Protein 3ING (pdb70)

Sequence (311 aa):
KEIRIILGTGNVGLNVLRIIDASNRRRFSIKVVGVSDSRSYASGRNLDISSIISNKEKTGRISDRAFSGPEDLGEAADLLLVDCTPASRDGVREYSLYRAFESGNVVTANKSGLANKWHDIDSANNQNSKYIRYEATVAGGVPLFSVLDYSILPSKVKRFRGIVSSSTINYVIRNANGRSLRDVVVDDAIKKGIAESNPQQDDLNGLDAARKSVILVNHIFGTEYTLNDVEYSGVDERSYNANDRLVTEVYVDDRRPVAVVSRIISLNKDDFLSIGDGLGYQQIIEETDSNGTVNVSDIYDGPYETAGAVVNDILLLSSKV

Solvent-accessible surface area: 13601 Å² total

Radius of gyration: 19.25 Å; Cα contacts (8 Å, |Δi|>4): 687; chains: 1; bounding box: 49×53×49 Å

Organism: Thermoplasma acidophilum (strain ATCC 25905 / DSM 1728 / JCM 9062 / NBRC 15155 / AMRC-C165) (NCBI:txid273075)

B-factor: mean 28.21, std 10.39, range [6.37, 81.83]

InterPro domains:
  IPR001342 Homoserine dehydrogenase, catalytic [PF00742] (149-317)
  IPR005106 Aspartate/homoserine dehydrogenase, NAD-binding [PF03447] (10-141)
  IPR019811 Homoserine dehydrogenase, conserved site [PS01042] (194-216)
  IPR022697 Homoserine dehydrogenase lacking ACT domain [PIRSF036497] (1-322)
  IPR036291 NAD(P)-binding domain superfamily [SSF51735] (1-170)

Nearest PDB structures (foldseek):
  3ing-assembly1_A-2  TM=1.003E+00  e=1.515E-66  Thermoplasma acidophilum
  3jsa-assembly1_A-2  TM=9.254E-01  e=1.465E-42  Thermoplasma volcanium
  5x9d-assembly1_A-2  TM=8.658E-01  e=3.999E-24  Sulfurisphaera tokodaii str. 7
  4ydr-assembly1_A  TM=8.236E-01  e=7.392E-24  Sulfurisphaera tokodaii str. 7
  4ydr-assembly1_B  TM=8.134E-01  e=4.390E-23  Sulfurisphaera tokodaii str. 7

CATH classification: 3.40.50.720 (+1 more: 3.30.360.10)

Secondary structure (DSSP, 8-state):
-EEEEE---SHHHHHHHHHHHHHHHH--EEEEEEEE-SSBEEE-SS--HHHHHHHHHHHS-S-SSB--SGGG-----SEEEE-PPPPSSSHHHHHHH--GGG--EEE---HHHHHHTTT--HHHHHT--EE-GGGSSTTS--HHHHHHT-TTPPEEEEEEE--HHHHHHHH---S--HHHHHHHHHHHT-S-SSTHHHHTTHHHHHHHHHHHHHHH-----GGGSB-----SSPPPTTEEEEEEEEEETTEEEEEEEEEE--TT---------EEEEEESSS-EEEEE-S---HHHHHHHHHHHHHHHHT-

Structure (mmCIF, N/CA/C/O backbone):
data_3ING
#
_entry.id   3ING
#
_cell.length_a   69.821
_cell.length_b   92.113
_cell.length_c   120.788
_cell.angle_alpha   90.000
_cell.angle_beta   90.000
_cell.angle_gamma   90.000
#
_symmetry.space_group_name_H-M   'C 2 2 21'
#
loop_
_entity.id
_entity.type
_entity.pdbx_description
1 polymer 'Homoserine dehydrogenase'
2 non-polymer 'SODIUM ION'
3 non-polymer 'NADPH DIHYDRO-NICOTINAMIDE-ADENINE-DINUCLEOTIDE PHOSPHATE'
4 non-polymer 1,2-ETHANEDIOL
5 water water
#
loop_
_atom_site.group_PDB
_atom_site.id
_atom_site.type_symbol
_atom_site.label_atom_id
_atom_site.label_alt_id
_atom_site.label_comp_id
_atom_site.label_asym_id
_atom_site.label_entity_id
_atom_site.label_seq_id
_atom_site.pdbx_PDB_ins_code
_atom_site.Cartn_x
_atom_site.Cartn_y
_atom_site.Cartn_z
_atom_site.occupancy
_atom_site.B_iso_or_equiv
_atom_site.auth_seq_id
_atom_site.auth_comp_id
_atom_site.auth_asym_id
_atom_site.auth_atom_id
_atom_site.pdbx_PDB_model_num
ATOM 1 N N . LYS A 1 3 ? 45.687 10.683 22.332 1.00 52.15 2 LYS A N 1
ATOM 2 C CA . LYS A 1 3 ? 46.946 10.866 21.555 1.00 50.22 2 LYS A CA 1
ATOM 3 C C . LYS A 1 3 ? 46.723 11.686 20.273 1.00 48.43 2 LYS A C 1
ATOM 4 O O . LYS A 1 3 ? 47.543 12.547 19.954 1.00 52.09 2 LYS A O 1
ATOM 6 N N . GLU A 1 4 ? 45.624 11.450 19.553 1.00 42.48 3 GLU A N 1
ATOM 7 C CA . GLU A 1 4 ? 45.461 12.046 18.236 1.00 40.34 3 GLU A CA 1
ATOM 8 C C . GLU A 1 4 ? 44.009 12.206 17.796 1.00 37.16 3 GLU A C 1
ATOM 9 O O . GLU A 1 4 ? 43.192 11.300 17.984 1.00 39.85 3 GLU A O 1
ATOM 15 N N . ILE A 1 5 ? 43.677 13.341 17.194 1.00 35.46 4 ILE A N 1
ATOM 16 C CA . ILE A 1 5 ? 42.326 13.512 16.635 1.00 32.34 4 ILE A CA 1
ATOM 17 C C . ILE A 1 5 ? 42.482 13.802 15.157 1.00 30.85 4 ILE A C 1
ATOM 18 O O . ILE A 1 5 ? 43.315 14.611 14.751 1.00 32.44 4 ILE A O 1
ATOM 23 N N . ARG A 1 6 ? 41.698 13.096 14.353 1.00 28.69 5 ARG A N 1
ATOM 24 C CA . ARG A 1 6 ? 41.760 13.221 12.918 1.00 26.99 5 ARG A CA 1
ATOM 25 C C . ARG A 1 6 ? 40.608 14.102 12.465 1.00 28.06 5 ARG A C 1
ATOM 26 O O . ARG A 1 6 ? 39.447 13.828 12.816 1.00 26.82 5 ARG A O 1
ATOM 34 N N . ILE A 1 7 ? 40.923 15.159 11.707 1.00 26.48 6 ILE A N 1
ATOM 35 C CA . ILE A 1 7 ? 39.878 16.076 11.235 1.00 23.61 6 ILE A CA 1
ATOM 36 C C . ILE A 1 7 ? 39.875 16.240 9.715 1.00 22.88 6 ILE A C 1
ATOM 37 O O . ILE A 1 7 ? 40.874 15.956 8.993 1.00 21.52 6 ILE A O 1
ATOM 42 N N . ILE A 1 8 ? 38.709 16.658 9.240 1.00 22.99 7 ILE A N 1
ATOM 43 C CA . ILE A 1 8 ? 38.514 17.049 7.864 1.00 23.72 7 ILE A CA 1
ATOM 44 C C . ILE A 1 8 ? 38.110 18.511 7.922 1.00 22.97 7 ILE A C 1
ATOM 45 O O . ILE A 1 8 ? 37.212 18.879 8.684 1.00 20.95 7 ILE A O 1
ATOM 50 N N . LEU A 1 9 ? 38.776 19.352 7.131 1.00 21.21 8 LEU A N 1
ATOM 51 C CA . LEU A 1 9 ? 38.510 20.785 7.148 1.00 21.51 8 LEU A CA 1
ATOM 52 C C . LEU A 1 9 ? 37.897 21.228 5.816 1.00 21.94 8 LEU A C 1
ATOM 53 O O . LEU A 1 9 ? 38.544 21.138 4.799 1.00 21.09 8 LEU A O 1
ATOM 66 N N . GLY A 1 11 ? 36.816 24.427 3.776 1.00 20.56 10 GLY A N 1
ATOM 67 C CA . GLY A 1 11 ? 36.991 25.881 3.733 1.00 21.45 10 GLY A CA 1
ATOM 68 C C . GLY A 1 11 ? 38.304 26.296 4.328 1.00 20.80 10 GLY A C 1
ATOM 69 O O . GLY A 1 11 ? 38.593 25.991 5.479 1.00 24.15 10 GLY A O 1
ATOM 70 N N . THR A 1 12 ? 39.108 26.975 3.521 1.00 23.63 11 THR A N 1
ATOM 71 C CA . THR A 1 12 ? 40.459 27.423 3.881 1.00 21.88 11 THR A CA 1
ATOM 72 C C . THR A 1 12 ? 40.687 28.893 3.494 1.00 23.88 11 THR A C 1
ATOM 73 O O . THR A 1 12 ? 41.720 29.257 2.856 1.00 21.58 11 THR A O 1
ATOM 77 N N . GLY A 1 13 ? 39.726 29.723 3.895 1.00 23.64 12 GLY A N 1
ATOM 78 C CA . GLY A 1 13 ? 39.796 31.160 3.680 1.00 21.26 12 GLY A CA 1
ATOM 79 C C . GLY A 1 13 ? 40.399 31.855 4.886 1.00 22.12 12 GLY A C 1
ATOM 80 O O . GLY A 1 13 ? 41.290 31.311 5.535 1.00 21.73 12 GLY A O 1
ATOM 81 N N . ASN A 1 14 ? 39.915 33.051 5.203 1.00 22.14 13 ASN A N 1
ATOM 82 C CA . ASN A 1 14 ? 40.427 33.828 6.334 1.00 21.86 13 ASN A CA 1
ATOM 83 C C . ASN A 1 14 ? 40.489 32.996 7.598 1.00 21.11 13 ASN A C 1
ATOM 84 O O . ASN A 1 14 ? 41.487 32.986 8.318 1.00 22.96 13 ASN A O 1
ATOM 89 N N . VAL A 1 15 ? 39.415 32.286 7.873 1.00 20.36 14 VAL A N 1
ATOM 90 C CA . VAL A 1 15 ? 39.346 31.541 9.122 1.00 21.90 14 VAL A CA 1
ATOM 91 C C . VAL A 1 15 ? 40.014 30.165 8.970 1.00 19.96 14 VAL A C 1
ATOM 92 O O . VAL A 1 15 ? 40.853 29.797 9.759 1.0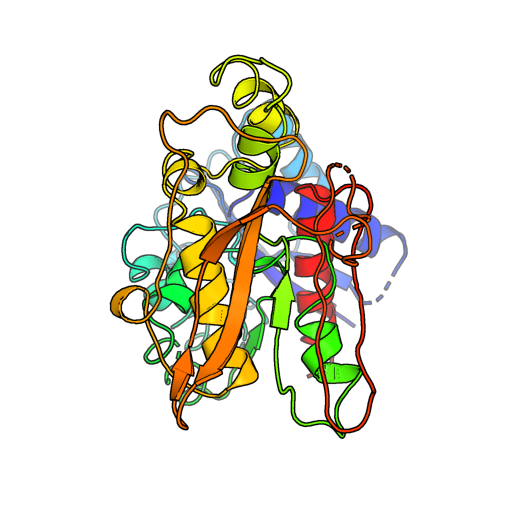0 17.65 14 VAL A O 1
ATOM 96 N N . GLY A 1 16 ? 39.619 29.405 7.954 1.00 20.06 15 GLY A N 1
ATOM 97 C CA . GLY A 1 16 ? 40.169 28.073 7.739 1.00 22.02 15 GLY A CA 1
ATOM 98 C C . GLY A 1 16 ? 41.677 27.990 7.538 1.00 19.86 15 GLY A C 1
ATOM 99 O O . GLY A 1 16 ? 42.322 27.079 8.075 1.00 21.58 15 GLY A O 1
ATOM 100 N N . LEU A 1 17 ? 42.290 28.939 6.825 1.00 21.85 16 LEU A N 1
ATOM 101 C CA . LEU A 1 17 ? 43.760 28.867 6.700 1.00 20.67 16 LEU A CA 1
ATOM 102 C C . LEU A 1 17 ? 44.404 29.109 8.074 1.00 22.28 16 LEU A C 1
ATOM 103 O O . LEU A 1 17 ? 45.387 28.476 8.401 1.00 20.51 16 LEU A O 1
ATOM 108 N N . ASN A 1 18 ? 43.824 29.993 8.886 1.00 20.98 17 ASN A N 1
ATOM 109 C CA . ASN A 1 18 ? 44.319 30.217 10.251 1.00 21.11 17 ASN A CA 1
ATOM 110 C C . ASN A 1 18 ? 44.093 29.014 11.151 1.00 21.54 17 ASN A C 1
ATOM 111 O O . ASN A 1 18 ? 44.825 28.792 12.115 1.00 20.98 17 ASN A O 1
ATOM 116 N N . VAL A 1 19 ? 43.050 28.246 10.860 1.00 20.92 18 VAL A N 1
ATOM 117 C CA . VAL A 1 19 ? 42.831 27.017 11.606 1.00 20.10 18 VAL A CA 1
ATOM 118 C C . VAL A 1 19 ? 44.009 26.045 11.372 1.00 21.69 18 VAL A C 1
ATOM 119 O O . VAL A 1 19 ? 44.581 25.481 12.319 1.00 18.93 18 VAL A O 1
ATOM 123 N N . LEU A 1 20 ? 44.432 25.932 10.117 1.00 19.28 19 LEU A N 1
ATOM 124 C CA . LEU A 1 20 ? 45.593 25.128 9.790 1.00 20.93 19 LEU A CA 1
ATOM 125 C C . LEU A 1 20 ? 46.854 25.690 10.455 1.00 19.82 19 LEU A C 1
ATOM 126 O O . LEU A 1 20 ? 47.665 24.950 10.982 1.00 2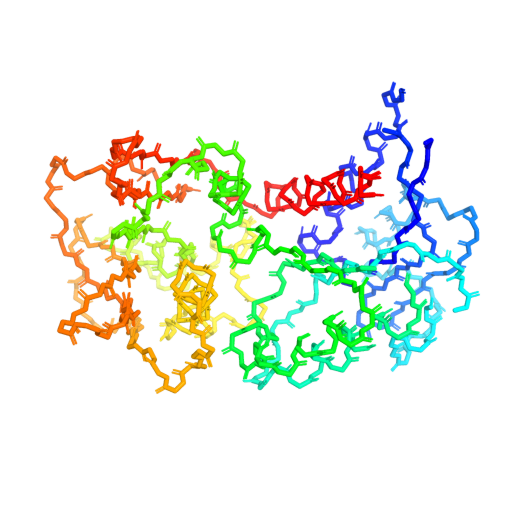0.25 19 LEU A O 1
ATOM 131 N N . ARG A 1 21 ? 47.022 27.003 10.435 1.00 18.84 20 ARG A N 1
ATOM 132 C CA . ARG A 1 21 ? 48.212 27.597 11.052 1.00 17.07 20 ARG A CA 1
ATOM 133 C C . ARG A 1 21 ? 48.278 27.257 12.528 1.00 19.89 20 ARG A C 1
ATOM 134 O O . ARG A 1 21 ? 49.340 26.845 13.026 1.00 23.76 20 ARG A O 1
ATOM 142 N N . ILE A 1 22 ? 47.151 27.403 13.227 1.00 20.77 21 ILE A N 1
ATOM 143 C CA . ILE A 1 22 ? 47.094 27.118 14.668 1.00 20.02 21 ILE A CA 1
ATOM 144 C C . ILE A 1 22 ? 47.350 25.654 14.951 1.00 24.60 21 ILE A C 1
ATOM 145 O O . ILE A 1 22 ? 48.125 25.326 15.838 1.00 22.50 21 ILE A O 1
ATOM 150 N N . ILE A 1 23 ? 46.762 24.770 14.155 1.00 21.78 22 ILE A N 1
ATOM 151 C CA . ILE A 1 23 ? 46.987 23.338 14.309 1.00 22.97 22 ILE A CA 1
ATOM 152 C C . ILE A 1 23 ? 48.453 23.003 14.086 1.00 23.65 22 ILE A C 1
ATOM 153 O O . ILE A 1 23 ? 49.062 22.242 14.847 1.00 25.53 22 ILE A O 1
ATOM 158 N N . ASP A 1 24 ? 49.050 23.610 13.076 1.00 23.75 23 ASP A N 1
ATOM 159 C CA . ASP A 1 24 ? 50.430 23.320 12.762 1.00 25.09 23 ASP A CA 1
ATOM 160 C C . ASP A 1 24 ? 51.369 23.791 13.907 1.00 27.36 23 ASP A C 1
ATOM 161 O O . ASP A 1 24 ? 52.294 23.066 14.324 1.00 25.25 23 ASP A O 1
ATOM 166 N N . ALA A 1 25 ? 51.090 24.963 14.453 1.00 24.02 24 ALA A N 1
ATOM 167 C CA . ALA A 1 25 ? 51.896 25.513 15.547 1.00 26.94 24 ALA A CA 1
ATOM 168 C C . ALA A 1 25 ? 51.702 24.640 16.762 1.00 28.83 24 ALA A C 1
ATOM 169 O O . ALA A 1 25 ? 52.642 24.340 17.473 1.00 29.76 24 ALA A O 1
ATOM 171 N N . SER A 1 26 ? 50.476 24.189 16.955 1.00 31.71 25 SER A N 1
ATOM 172 C CA . SER A 1 26 ? 50.139 23.350 18.097 1.00 37.82 25 SER A CA 1
ATOM 173 C C . SER A 1 26 ? 50.841 22.024 18.069 1.00 38.61 25 SER A C 1
ATOM 174 O O . SER A 1 26 ? 51.382 21.572 19.073 1.00 38.03 25 SER A O 1
ATOM 177 N N . ASN A 1 27 ? 50.793 21.378 16.912 1.00 39.86 26 ASN A N 1
ATOM 178 C CA . ASN A 1 27 ? 51.450 20.109 16.738 1.00 40.28 26 ASN A CA 1
ATOM 179 C C . ASN A 1 27 ? 52.948 20.238 17.010 1.00 42.00 26 ASN A C 1
ATOM 180 O O . ASN A 1 27 ? 53.555 19.310 17.516 1.00 41.29 26 ASN A O 1
ATOM 185 N N . ARG A 1 28 ? 53.539 21.380 16.660 1.00 42.72 27 ARG A N 1
ATOM 186 C CA . ARG A 1 28 ? 54.981 21.577 16.832 1.00 45.77 27 ARG A CA 1
ATOM 187 C C . ARG A 1 28 ? 55.425 21.744 18.298 1.00 47.60 27 ARG A C 1
ATOM 188 O O . ARG A 1 28 ? 56.580 21.540 18.609 1.00 48.95 27 ARG A O 1
ATOM 196 N N . ARG A 1 29 ? 54.507 22.103 19.184 1.00 53.17 28 ARG A N 1
ATOM 197 C CA . ARG A 1 29 ? 54.789 22.190 20.614 1.00 57.83 28 ARG A CA 1
ATOM 198 C C . ARG A 1 29 ? 54.772 20.812 21.216 1.00 62.83 28 ARG A C 1
ATOM 199 O O . ARG A 1 29 ? 55.617 20.488 22.046 1.00 65.48 28 ARG A O 1
ATOM 207 N N . ARG A 1 30 ? 53.760 20.033 20.825 1.00 67.05 29 ARG A N 1
ATOM 208 C CA . ARG A 1 30 ? 53.600 18.598 21.181 1.00 68.90 29 ARG A CA 1
ATOM 209 C C . ARG A 1 30 ? 53.792 18.237 22.657 1.00 69.46 29 ARG A C 1
ATOM 210 O O . ARG A 1 30 ? 53.206 17.262 23.131 1.00 70.32 29 ARG A O 1
ATOM 214 N N . PHE A 1 33 ? 47.227 17.380 22.278 1.00 58.74 32 PHE A N 1
ATOM 215 C CA . PHE A 1 33 ? 47.470 16.073 21.674 1.00 57.40 32 PHE A CA 1
ATOM 216 C C . PHE A 1 33 ? 48.240 16.261 20.325 1.00 54.07 32 PHE A C 1
ATOM 217 O O . PHE A 1 33 ? 49.181 17.062 20.251 1.00 53.37 32 PHE A O 1
ATOM 220 N N . SER A 1 34 ? 47.911 15.466 19.309 1.00 47.52 33 SER A N 1
ATOM 221 C CA . SER A 1 34 ? 48.260 15.793 17.944 1.00 42.49 33 SER A CA 1
ATOM 222 C C . SER A 1 34 ? 46.901 15.937 17.234 1.00 38.52 33 SER A C 1
ATOM 223 O O . SER A 1 34 ? 45.965 15.184 17.500 1.00 33.65 33 SER A O 1
ATOM 225 N N . ILE A 1 35 ? 46.776 16.960 16.402 1.00 33.70 34 ILE A N 1
ATOM 226 C CA . ILE A 1 35 ? 45.618 17.086 15.516 1.00 30.55 34 ILE A CA 1
ATOM 227 C C . ILE A 1 35 ? 46.143 16.768 14.114 1.00 28.93 34 ILE A C 1
ATOM 228 O O . ILE A 1 35 ? 47.044 17.440 13.603 1.00 29.48 34 ILE A O 1
ATOM 233 N N . LYS A 1 36 ? 45.598 15.718 13.517 1.00 28.56 35 LYS A N 1
ATOM 234 C CA . LYS A 1 36 ? 46.010 15.252 12.204 1.00 28.53 35 LYS A CA 1
ATOM 235 C C . LYS A 1 36 ? 44.921 15.610 11.201 1.00 27.83 35 LYS A C 1
ATOM 236 O O . LYS A 1 36 ? 43.763 15.215 11.362 1.00 26.71 35 LYS A O 1
ATOM 240 N N . VAL A 1 37 ? 45.307 16.353 10.175 1.00 25.80 36 VAL A N 1
ATOM 241 C CA . VAL A 1 37 ? 44.377 16.797 9.145 1.00 25.47 36 VAL A CA 1
ATOM 242 C C . VAL A 1 37 ? 44.446 15.764 8.044 1.00 24.86 36 VAL A C 1
ATOM 243 O O . VAL A 1 37 ? 45.485 15.572 7.443 1.00 25.39 36 VAL A O 1
ATOM 247 N N . VAL A 1 38 ? 43.343 15.068 7.812 1.00 23.43 37 VAL A N 1
ATOM 248 C CA . VAL A 1 38 ? 43.292 14.010 6.808 1.00 22.96 37 VAL A CA 1
ATOM 249 C C . VAL A 1 38 ? 42.450 14.368 5.589 1.00 21.61 37 VAL A C 1
ATOM 250 O O . VAL A 1 38 ? 42.343 13.584 4.642 1.00 23.10 37 VAL A O 1
ATOM 254 N N . GLY A 1 39 ? 41.865 15.557 5.579 1.00 21.98 38 GLY A N 1
ATOM 255 C CA . GLY A 1 39 ? 41.144 16.041 4.406 1.00 18.85 38 GLY A CA 1
ATOM 256 C C . GLY A 1 39 ? 41.014 17.542 4.499 1.00 20.34 38 GLY A C 1
ATOM 257 O O . GLY A 1 39 ? 40.815 18.076 5.582 1.00 20.63 38 GLY A O 1
ATOM 258 N N . VAL A 1 40 ? 41.146 18.235 3.382 1.00 19.78 39 VAL A N 1
ATOM 259 C CA . VAL A 1 40 ? 41.047 19.697 3.389 1.00 21.39 39 VAL A CA 1
ATOM 260 C C . VAL A 1 40 ? 40.570 20.191 2.047 1.00 23.35 39 VAL A C 1
ATOM 261 O O . VAL A 1 40 ? 41.016 19.685 1.024 1.00 23.09 39 VAL A O 1
ATOM 265 N N . SER A 1 41 ? 39.659 21.165 2.052 1.00 21.72 40 SER A N 1
ATOM 266 C CA . SER A 1 41 ? 39.174 21.804 0.812 1.00 22.03 40 SER A CA 1
ATOM 267 C C . SER A 1 41 ? 39.057 23.359 0.781 1.00 24.52 40 SER A C 1
ATOM 268 O O . SER A 1 41 ? 39.070 23.997 1.773 1.00 21.92 40 SER A O 1
ATOM 271 N N . ASP A 1 42 ? 39.012 23.895 -0.470 1.00 25.66 41 ASP A N 1
ATOM 272 C CA . ASP A 1 42 ? 38.530 25.198 -0.772 1.00 24.59 41 ASP A CA 1
ATOM 273 C C . ASP A 1 42 ? 37.444 24.971 -1.852 1.00 25.04 41 ASP A C 1
ATOM 274 O O . ASP A 1 42 ? 37.007 23.849 -2.049 1.00 23.62 41 ASP A O 1
ATOM 279 N N . SER A 1 43 ? 36.981 26.020 -2.510 1.00 24.85 42 SER A N 1
ATOM 280 C CA . SER A 1 43 ? 35.828 25.864 -3.397 1.00 23.89 42 SER A CA 1
ATOM 281 C C . SER A 1 43 ? 36.155 25.062 -4.635 1.00 28.03 42 SER A C 1
ATOM 282 O O . SER A 1 43 ? 35.256 24.471 -5.235 1.00 27.52 42 SER A O 1
ATOM 285 N N . ARG A 1 44 ? 37.427 25.035 -5.017 1.00 25.98 43 ARG A N 1
ATOM 286 C CA . ARG A 1 44 ? 37.829 24.383 -6.263 1.00 29.57 43 ARG A CA 1
ATOM 287 C C . ARG A 1 44 ? 38.672 23.130 -6.156 1.00 27.84 43 ARG A C 1
ATOM 288 O O . ARG A 1 44 ? 38.685 22.346 -7.089 1.00 25.46 43 ARG A O 1
ATOM 296 N N . SER A 1 45 ? 39.410 22.959 -5.058 1.00 26.49 44 SER A N 1
ATOM 297 C CA . SER A 1 45 ? 40.391 21.851 -4.924 1.00 23.08 44 SER A CA 1
ATOM 298 C C . SER A 1 45 ? 40.367 21.197 -3.537 1.00 26.55 44 SER A C 1
ATOM 299 O O . SER A 1 45 ? 39.715 21.680 -2.584 1.00 26.34 44 SER A O 1
ATOM 302 N N . TYR A 1 46 ? 41.040 20.060 -3.430 1.00 23.37 45 TYR A N 1
ATOM 303 C CA . TYR A 1 46 ? 41.149 19.395 -2.134 1.00 24.84 45 TYR A CA 1
ATOM 304 C C . TYR A 1 46 ? 42.386 18.529 -2.054 1.00 24.27 45 TYR A C 1
ATOM 305 O O . TYR A 1 46 ? 43.044 18.237 -3.078 1.00 20.20 45 TYR A O 1
ATOM 314 N N . ALA A 1 47 ? 42.702 18.151 -0.821 1.00 24.89 46 ALA A N 1
ATOM 315 C CA . ALA A 1 47 ? 43.751 17.187 -0.516 1.00 24.98 46 ALA A CA 1
ATOM 316 C C . ALA A 1 47 ? 43.156 16.197 0.463 1.00 25.73 46 ALA A C 1
ATOM 317 O O . ALA A 1 47 ? 42.368 16.572 1.341 1.00 24.43 46 ALA A O 1
ATOM 319 N N . SER A 1 48 ? 43.551 14.945 0.340 1.00 24.14 47 SER A N 1
ATOM 320 C CA . SER A 1 48 ? 43.034 13.874 1.193 1.00 27.23 47 SER A CA 1
ATOM 321 C C . SER A 1 48 ? 44.138 12.869 1.357 1.00 29.32 47 SER A C 1
ATOM 322 O O . SER A 1 48 ? 44.878 12.640 0.402 1.00 29.89 47 SER A O 1
ATOM 325 N N . GLY A 1 49 ? 44.279 12.290 2.546 1.00 29.40 48 GLY A N 1
ATOM 326 C CA . GLY A 1 49 ? 45.360 11.343 2.786 1.00 31.37 48 GLY A CA 1
ATOM 327 C C . GLY A 1 49 ? 45.674 11.187 4.251 1.00 32.80 48 GLY A C 1
ATOM 328 O O . GLY A 1 49 ? 45.227 11.986 5.051 1.00 29.12 48 GLY A O 1
ATOM 329 N N . ARG A 1 50 ? 46.445 10.148 4.597 1.00 36.82 49 ARG A N 1
ATOM 330 C CA . ARG A 1 50 ? 46.786 9.864 5.998 1.00 42.35 49 ARG A CA 1
ATOM 331 C C . ARG A 1 50 ? 47.772 10.899 6.570 1.00 46.54 49 ARG A C 1
ATOM 332 O O . ARG A 1 50 ? 47.487 11.525 7.613 1.00 53.12 49 ARG A O 1
ATOM 336 N N . ASN A 1 51 ? 48.910 11.091 5.891 1.00 44.98 50 ASN A N 1
ATOM 337 C CA . ASN A 1 51 ? 49.949 12.030 6.367 1.00 45.59 50 ASN A CA 1
ATOM 338 C C . ASN A 1 51 ? 50.019 13.316 5.495 1.00 41.21 50 ASN A C 1
ATOM 339 O O . ASN A 1 51 ? 50.933 13.489 4.671 1.00 42.09 50 ASN A O 1
ATOM 341 N N . LEU A 1 52 ? 49.030 14.191 5.670 1.00 34.52 51 LEU A N 1
ATOM 342 C CA . LEU A 1 52 ? 48.968 15.427 4.882 1.00 30.24 51 LEU A CA 1
ATOM 343 C C . LEU A 1 52 ? 49.929 16.424 5.522 1.00 28.25 51 LEU A C 1
ATOM 344 O O . LEU A 1 52 ? 49.963 16.572 6.765 1.00 30.49 51 LEU A O 1
ATOM 349 N N . ASP A 1 53 ? 50.657 17.156 4.683 1.00 23.52 52 ASP A N 1
ATOM 350 C CA . ASP A 1 53 ? 51.657 18.109 5.164 1.00 16.98 52 ASP A CA 1
ATOM 351 C C . ASP A 1 53 ? 51.051 19.504 5.229 1.00 20.48 52 ASP A C 1
ATOM 352 O O . ASP A 1 53 ? 50.988 20.229 4.232 1.00 18.47 52 ASP A O 1
ATOM 357 N N . ILE A 1 54 ? 50.649 19.900 6.442 1.00 17.24 53 ILE A N 1
ATOM 358 C CA . ILE A 1 54 ? 49.878 21.117 6.648 1.00 18.05 53 ILE A CA 1
ATOM 359 C C . ILE A 1 54 ? 50.623 22.367 6.251 1.00 17.51 53 ILE A C 1
ATOM 360 O O . ILE A 1 54 ? 50.056 23.226 5.589 1.00 18.10 53 ILE A O 1
ATOM 365 N N . SER A 1 55 ? 51.882 22.494 6.649 1.00 18.64 54 SER A N 1
ATOM 366 C CA . SER A 1 55 ? 52.620 23.710 6.296 1.00 22.49 54 SER A CA 1
ATOM 367 C C . SER A 1 55 ? 52.782 23.790 4.793 1.00 18.96 54 SER A C 1
ATOM 368 O O . SER A 1 55 ? 52.773 24.867 4.234 1.00 21.35 54 SER A O 1
ATOM 371 N N . SER A 1 56 ? 52.916 22.647 4.137 1.00 18.91 55 SER A N 1
ATOM 372 C CA . SER A 1 56 ? 52.999 22.651 2.700 1.00 20.18 55 SER A CA 1
ATOM 373 C C . SER A 1 56 ? 51.677 23.095 2.071 1.00 20.78 55 SER A C 1
ATOM 374 O O . SER A 1 56 ? 51.661 23.831 1.088 1.00 20.11 55 SER A O 1
ATOM 377 N N . ILE A 1 57 ? 50.563 22.667 2.642 1.00 19.46 56 ILE A N 1
ATOM 378 C CA . ILE A 1 57 ? 49.257 23.083 2.150 1.00 18.55 56 ILE A CA 1
ATOM 379 C C . ILE A 1 57 ? 49.049 24.576 2.386 1.00 19.95 56 ILE A C 1
ATOM 380 O O . ILE A 1 57 ? 48.523 25.279 1.528 1.00 16.92 56 ILE A O 1
ATOM 385 N N . ILE A 1 58 ? 49.453 25.066 3.555 1.00 18.18 57 ILE A N 1
ATOM 386 C CA . ILE A 1 58 ? 49.351 26.500 3.839 1.00 19.67 57 ILE A CA 1
ATOM 387 C C . ILE A 1 58 ? 50.156 27.309 2.792 1.00 19.07 57 ILE A C 1
ATOM 388 O O . ILE A 1 58 ? 49.660 28.283 2.199 1.00 20.32 57 ILE A O 1
ATOM 393 N N . SER A 1 59 ? 51.387 26.872 2.545 1.00 19.94 58 SER A N 1
ATOM 394 C CA . SER A 1 59 ? 52.248 27.551 1.612 1.00 19.09 58 SER A CA 1
ATOM 395 C C . SER A 1 59 ? 51.652 27.573 0.198 1.00 20.46 58 SER A C 1
ATOM 396 O O . SER A 1 59 ? 51.697 28.608 -0.483 1.00 18.17 58 SER A O 1
ATOM 399 N N . ASN A 1 60 ? 51.115 26.432 -0.248 1.00 19.80 59 ASN A N 1
ATOM 400 C CA . ASN A 1 60 ? 50.523 26.324 -1.567 1.00 18.69 59 ASN A CA 1
ATOM 401 C C . ASN A 1 60 ? 49.266 27.194 -1.715 1.00 18.16 59 ASN A C 1
ATOM 402 O O . ASN A 1 60 ? 49.048 27.807 -2.756 1.00 19.00 59 ASN A O 1
ATOM 407 N N . LYS A 1 61 ? 48.427 27.228 -0.697 1.00 18.35 60 LYS A N 1
ATOM 408 C CA . LYS A 1 61 ? 47.251 28.091 -0.708 1.00 19.60 60 LYS A CA 1
ATOM 409 C C . LYS A 1 61 ? 47.621 29.583 -0.729 1.00 20.32 60 LYS A C 1
ATOM 410 O O . LYS A 1 61 ? 47.067 30.353 -1.505 1.00 23.37 60 LYS A O 1
ATOM 416 N N . GLU A 1 62 ? 48.529 29.985 0.143 1.00 20.71 61 GLU A N 1
ATOM 417 C CA . GLU A 1 62 ? 49.038 31.364 0.164 1.00 22.34 61 GLU A CA 1
ATOM 418 C C . GLU A 1 62 ? 49.625 31.818 -1.156 1.00 22.15 61 GLU A C 1
ATOM 419 O O . GLU A 1 62 ? 49.378 32.949 -1.622 1.00 25.99 61 GLU A O 1
ATOM 425 N N . LYS A 1 63 ? 50.447 30.971 -1.749 1.00 18.64 62 LYS A N 1
ATOM 426 C CA . LYS A 1 63 ? 51.148 31.359 -2.954 1.00 17.35 62 LYS A CA 1
ATOM 427 C C . LYS A 1 63 ? 50.326 31.312 -4.224 1.00 20.97 62 LYS A C 1
ATOM 428 O O . LYS A 1 63 ? 50.559 32.117 -5.140 1.00 19.71 62 LYS A O 1
ATOM 434 N N . THR A 1 64 ? 49.448 30.316 -4.330 1.00 21.65 63 THR A N 1
ATOM 435 C CA . THR A 1 64 ? 48.736 30.056 -5.561 1.00 19.83 63 THR A CA 1
ATOM 436 C C . THR A 1 64 ? 47.257 30.287 -5.506 1.00 21.47 63 THR A C 1
ATOM 437 O O . THR A 1 64 ? 46.607 30.244 -6.562 1.00 24.43 63 THR A O 1
ATOM 441 N N . GLY A 1 65 ? 46.721 30.443 -4.304 1.00 22.28 64 GLY A N 1
ATOM 442 C CA . GLY A 1 65 ? 45.289 30.645 -4.105 1.00 22.86 64 GLY A CA 1
ATOM 443 C C . GLY A 1 65 ? 44.483 29.361 -4.148 1.00 25.70 64 GLY A C 1
ATOM 444 O O . GLY A 1 65 ? 43.246 29.403 -4.079 1.00 25.68 64 GLY A O 1
ATOM 445 N N . ARG A 1 66 ? 45.157 28.207 -4.226 1.00 26.54 65 ARG A N 1
ATOM 446 C CA . ARG A 1 66 ? 44.472 26.912 -4.256 1.00 28.36 65 ARG A CA 1
ATOM 447 C C . ARG A 1 66 ? 45.119 25.902 -3.318 1.00 29.20 65 ARG A C 1
ATOM 448 O O . ARG A 1 66 ? 46.318 25.935 -3.070 1.00 29.01 65 ARG A O 1
ATOM 456 N N . ILE A 1 67 ? 44.298 25.001 -2.798 1.00 28.46 66 ILE A N 1
ATOM 457 C CA . ILE A 1 67 ? 44.774 23.966 -1.898 1.00 27.54 66 ILE A CA 1
ATOM 458 C C . ILE A 1 67 ? 45.601 22.962 -2.639 1.00 29.89 66 ILE A C 1
ATOM 459 O O . ILE A 1 67 ? 46.622 22.476 -2.124 1.00 30.74 66 ILE A O 1
ATOM 464 N N . SER A 1 68 ? 45.150 22.632 -3.831 1.00 30.21 67 SER A N 1
ATOM 465 C CA . SER A 1 68 ? 45.839 21.662 -4.650 1.00 31.37 67 SER A CA 1
ATOM 466 C C . SER A 1 68 ? 45.408 21.827 -6.078 1.00 35.53 67 SER A C 1
ATOM 467 O O . SER A 1 68 ? 44.578 22.683 -6.398 1.00 35.87 67 SER A O 1
ATOM 470 N N . ASP A 1 69 ? 45.929 20.965 -6.940 1.00 36.21 68 ASP A N 1
ATOM 471 C CA . ASP A 1 69 ? 45.570 20.998 -8.337 1.00 40.04 68 ASP A CA 1
ATOM 472 C C . ASP A 1 69 ? 44.719 19.787 -8.644 1.00 38.30 68 ASP A C 1
ATOM 473 O O . ASP A 1 69 ? 44.809 19.221 -9.721 1.00 38.16 68 ASP A O 1
ATOM 478 N N . ARG A 1 70 ? 43.877 19.442 -7.676 1.00 37.46 69 ARG A N 1
ATOM 479 C CA . ARG A 1 70 ? 42.987 18.280 -7.693 1.00 37.38 69 ARG A CA 1
ATOM 480 C C . ARG A 1 70 ? 41.526 18.710 -7.403 1.00 38.14 69 ARG A C 1
ATOM 481 O O . ARG A 1 70 ? 41.146 19.012 -6.244 1.00 34.77 69 ARG A O 1
ATOM 489 N N . ALA A 1 71 ? 40.728 18.752 -8.476 1.00 36.70 70 ALA A N 1
ATOM 490 C CA . ALA A 1 71 ? 39.362 19.270 -8.466 1.00 33.97 70 ALA A CA 1
ATOM 491 C C . ALA A 1 71 ? 38.447 18.679 -7.399 1.00 34.58 70 ALA A C 1
ATOM 492 O O . ALA A 1 71 ? 38.315 17.476 -7.274 1.00 34.09 70 ALA A O 1
ATOM 494 N N . PHE A 1 72 ? 37.765 19.573 -6.683 1.00 35.93 71 PHE A N 1
ATOM 495 C CA . PHE A 1 72 ? 36.821 19.226 -5.626 1.00 36.08 71 PHE A CA 1
ATOM 496 C C . PHE A 1 72 ? 35.383 19.294 -6.111 1.00 37.74 71 PHE A C 1
ATOM 497 O O . PHE A 1 72 ? 34.944 20.334 -6.582 1.00 37.33 71 PHE A O 1
ATOM 505 N N . SER A 1 73 ? 34.639 18.198 -5.979 1.00 38.59 72 SER A N 1
ATOM 506 C CA . SER A 1 73 ? 33.228 18.170 -6.405 1.00 39.10 72 SER A CA 1
ATOM 507 C C . SER A 1 73 ? 32.220 18.355 -5.266 1.00 39.10 72 SER A C 1
ATOM 508 O O . SER A 1 73 ? 31.113 18.824 -5.489 1.00 43.76 72 SER A O 1
ATOM 511 N N . GLY A 1 74 ? 32.593 17.963 -4.056 1.00 36.35 73 GLY A N 1
ATOM 512 C CA . GLY A 1 74 ? 31.733 18.095 -2.896 1.00 35.30 73 GLY A CA 1
ATOM 513 C C . GLY A 1 74 ? 32.330 17.304 -1.757 1.00 32.85 73 GLY A C 1
ATOM 514 O O . GLY A 1 74 ? 33.354 16.648 -1.937 1.00 30.27 73 GLY A O 1
ATOM 515 N N . PRO A 1 75 ? 31.677 17.326 -0.589 1.00 31.88 74 PRO A N 1
ATOM 516 C CA . PRO A 1 75 ? 32.119 16.634 0.625 1.00 32.96 74 PRO A CA 1
ATOM 517 C C . PRO A 1 75 ? 32.424 15.168 0.435 1.00 34.42 74 PRO A C 1
ATOM 518 O O . PRO A 1 75 ? 33.265 14.635 1.141 1.00 38.08 74 PRO A O 1
ATOM 522 N N . GLU A 1 76 ? 31.723 14.518 -0.485 1.00 34.12 75 GLU A N 1
ATOM 523 C CA . GLU A 1 76 ? 31.945 13.115 -0.769 1.00 34.61 75 GLU A CA 1
ATOM 524 C C . GLU A 1 76 ? 33.419 12.856 -1.066 1.00 34.81 75 GLU A C 1
ATOM 525 O O . GLU A 1 76 ? 33.951 11.843 -0.657 1.00 32.76 75 GLU A O 1
ATOM 527 N N . ASP A 1 77 ? 34.086 13.787 -1.753 1.00 32.60 76 ASP A N 1
ATOM 528 C CA . ASP A 1 77 ? 35.524 13.642 -2.055 1.00 30.89 76 ASP A CA 1
ATOM 529 C C . ASP A 1 77 ? 36.423 13.452 -0.835 1.00 31.00 76 ASP A C 1
ATOM 530 O O . ASP A 1 77 ? 37.562 12.984 -0.976 1.00 27.76 76 ASP A O 1
ATOM 535 N N . LEU A 1 78 ? 35.935 13.853 0.351 1.00 30.09 77 LEU A N 1
ATOM 536 C CA . LEU A 1 78 ? 36.737 13.821 1.574 1.00 30.52 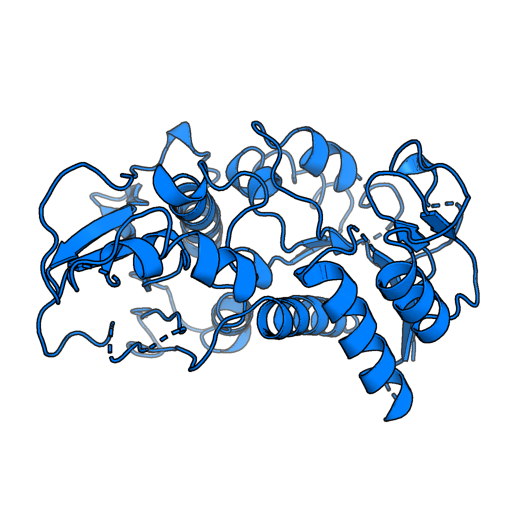77 LEU A CA 1
ATOM 537 C C . LEU A 1 78 ? 36.403 12.649 2.485 1.00 31.46 77 LEU A C 1
ATOM 538 O O . LEU A 1 78 ? 37.058 12.433 3.468 1.00 37.41 77 LEU A O 1
ATOM 551 N N . GLY A 1 80 ? 36.834 9.501 2.088 1.00 39.09 79 GLY A N 1
ATOM 552 C CA . GLY A 1 80 ? 37.686 8.331 1.939 1.00 41.13 79 GLY A CA 1
ATOM 553 C C . GLY A 1 80 ? 38.623 8.032 3.102 1.00 40.64 79 GLY A C 1
ATOM 554 O O . GLY A 1 80 ? 39.183 6.930 3.198 1.00 42.46 79 GLY A O 1
ATOM 555 N N . GLU A 1 81 ? 38.832 9.002 3.975 1.00 38.12 80 GLU A N 1
ATOM 556 C CA . GLU A 1 81 ? 39.703 8.789 5.106 1.00 36.64 80 GLU A CA 1
ATOM 557 C C . GLU A 1 81 ? 38.883 8.768 6.371 1.00 34.03 80 GLU A C 1
ATOM 558 O 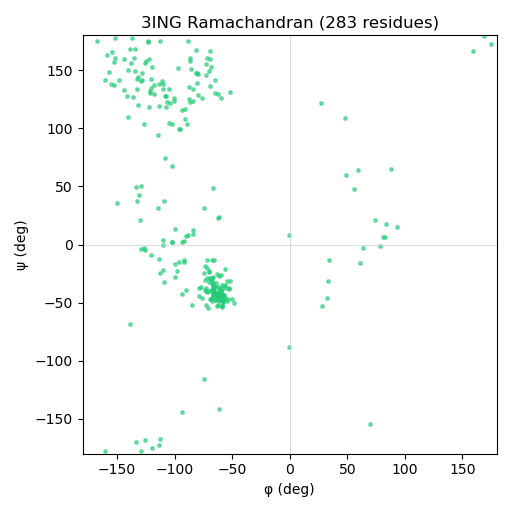O . GLU A 1 81 ? 37.960 9.572 6.542 1.00 35.37 80 GLU A O 1
ATOM 564 N N . ALA A 1 82 ? 39.264 7.877 7.265 1.00 31.57 81 ALA A N 1
ATOM 565 C CA . ALA A 1 82 ? 38.702 7.816 8.597 1.00 32.41 81 ALA A CA 1
ATOM 566 C C . ALA A 1 82 ? 39.083 9.094 9.340 1.00 29.51 81 ALA A C 1
ATOM 567 O O . ALA A 1 82 ? 40.253 9.450 9.374 1.00 31.44 81 ALA A O 1
ATOM 569 N N . ALA A 1 83 ? 38.094 9.744 9.951 1.00 26.45 82 ALA A N 1
ATOM 570 C CA . ALA A 1 83 ? 38.271 10.979 10.708 1.00 28.00 82 ALA A CA 1
ATOM 571 C C . ALA A 1 83 ? 37.313 10.952 11.898 1.00 27.29 82 ALA A C 1
ATOM 572 O O . ALA A 1 83 ? 36.318 10.238 11.892 1.00 28.99 82 ALA A O 1
ATOM 574 N N . ASP A 1 84 ? 37.613 11.756 12.899 1.00 26.15 83 ASP A N 1
ATOM 575 C CA . ASP A 1 84 ? 36.762 11.875 14.078 1.00 24.26 83 ASP A CA 1
ATOM 576 C C . ASP A 1 84 ? 35.823 13.089 14.008 1.00 24.71 83 ASP A C 1
ATOM 577 O O . ASP A 1 84 ? 34.793 13.120 14.680 1.00 22.50 83 ASP A O 1
ATOM 582 N N . LEU A 1 85 ? 36.197 14.074 13.199 1.00 22.16 84 LEU A N 1
ATOM 583 C CA . LEU A 1 85 ? 35.552 15.372 13.245 1.00 24.15 84 LEU A CA 1
ATOM 584 C C . LEU A 1 85 ? 35.623 16.111 11.924 1.00 21.20 84 LEU A C 1
ATOM 585 O O . LEU A 1 85 ? 36.658 16.091 11.247 1.00 22.16 84 LEU A O 1
ATOM 590 N N A LEU A 1 86 ? 34.508 16.739 11.538 0.50 22.52 85 LEU A N 1
ATOM 591 N N B LEU A 1 86 ? 34.529 16.782 11.570 0.50 21.30 85 LEU A N 1
ATOM 592 C CA A LEU A 1 86 ? 34.452 17.621 10.381 0.50 21.30 85 LEU A CA 1
ATOM 593 C CA B LEU A 1 86 ? 34.462 17.600 10.380 0.50 19.16 85 LEU A CA 1
ATOM 594 C C A LEU A 1 86 ? 34.400 19.060 10.876 0.50 21.64 85 LEU A C 1
ATOM 595 C C B LEU A 1 86 ? 34.342 19.065 10.811 0.50 20.24 85 LEU A C 1
ATOM 596 O O A LEU A 1 86 ? 33.670 19.366 11.823 0.50 21.44 85 LEU A O 1
ATOM 597 O O B LEU A 1 86 ? 33.519 19.388 11.666 0.50 20.53 85 LEU A O 1
ATOM 606 N N . VAL A 1 87 ? 35.197 19.928 10.256 1.00 20.73 86 VAL A N 1
ATOM 607 C CA . VAL A 1 87 ? 35.234 21.334 10.598 1.00 22.06 86 VAL A CA 1
ATOM 608 C C . VAL A 1 87 ? 34.714 22.136 9.395 1.00 23.43 86 VAL A C 1
ATOM 609 O O . VAL A 1 87 ? 35.212 22.005 8.271 1.00 22.18 86 VAL A O 1
ATOM 613 N N . ASP A 1 88 ? 33.676 22.930 9.640 1.00 22.62 87 ASP A N 1
ATOM 614 C CA . ASP A 1 88 ? 33.050 23.762 8.611 1.00 23.41 87 ASP A CA 1
ATOM 615 C C . ASP A 1 88 ? 33.464 25.210 8.731 1.00 22.25 87 ASP A C 1
ATOM 616 O O . ASP A 1 88 ? 33.017 25.906 9.631 1.00 19.50 87 ASP A O 1
ATOM 621 N N . CYS A 1 89 ? 34.368 25.632 7.851 1.00 22.32 88 CYS A N 1
ATOM 622 C CA . CYS A 1 89 ? 34.736 27.014 7.729 1.00 20.88 88 CYS A CA 1
ATOM 623 C C . CYS A 1 89 ? 34.316 27.567 6.348 1.00 20.25 88 CYS A C 1
ATOM 624 O O . CYS A 1 89 ? 35.004 28.429 5.756 1.00 21.27 88 CYS A O 1
ATOM 627 N N . THR A 1 90 ? 33.235 27.044 5.817 1.00 19.71 89 THR A N 1
ATOM 628 C CA . THR A 1 90 ? 32.703 27.498 4.515 1.00 18.39 89 THR A CA 1
ATOM 629 C C . THR A 1 90 ? 31.781 28.704 4.762 1.00 19.50 89 THR A C 1
ATOM 630 O O . THR A 1 90 ? 31.349 28.920 5.870 1.00 21.93 89 THR A O 1
ATOM 634 N N . PRO A 1 91 ? 31.510 29.516 3.718 1.00 21.89 90 PRO A N 1
ATOM 635 C CA . PRO A 1 91 ? 30.625 30.659 3.881 1.00 20.20 90 PRO A CA 1
ATOM 636 C C . PRO A 1 91 ? 29.177 30.257 4.050 1.00 20.40 90 PRO A C 1
ATOM 637 O O . PRO A 1 91 ? 28.771 29.153 3.649 1.00 20.49 90 PRO A O 1
ATOM 641 N N . ALA A 1 92 ? 28.383 31.170 4.603 1.00 22.34 91 ALA A N 1
ATOM 642 C CA . ALA A 1 92 ? 26.965 30.970 4.763 1.00 20.12 91 ALA A CA 1
ATOM 643 C C . ALA A 1 92 ? 26.242 30.804 3.450 1.00 20.29 91 ALA A C 1
ATOM 644 O O . ALA A 1 92 ? 26.402 31.594 2.537 1.00 22.69 91 ALA A O 1
ATOM 646 N N . SER A 1 93 ? 25.443 29.748 3.354 1.00 20.25 92 SER A N 1
ATOM 647 C CA . SER A 1 93 ? 24.451 29.607 2.270 1.00 19.78 92 SER A CA 1
ATOM 648 C C . SER A 1 93 ? 23.209 30.412 2.643 1.00 20.75 92 SER A C 1
ATOM 649 O O . SER A 1 93 ? 23.031 30.802 3.813 1.00 18.66 92 SER A O 1
ATOM 652 N N . ARG A 1 94 ? 22.306 30.615 1.680 1.00 20.69 93 ARG A N 1
ATOM 653 C CA . ARG A 1 94 ? 21.123 31.446 1.940 1.00 19.87 93 ARG A CA 1
ATOM 654 C C . ARG A 1 94 ? 20.093 30.775 2.868 1.00 24.43 93 ARG A C 1
ATOM 655 O O . ARG A 1 94 ? 19.368 31.459 3.576 1.00 24.84 93 ARG A O 1
ATOM 663 N N . ASP A 1 95 ? 20.050 29.436 2.847 1.00 21.77 94 ASP A N 1
ATOM 664 C CA . ASP A 1 95 ? 18.994 28.653 3.487 1.00 19.87 94 ASP A CA 1
ATOM 665 C C . ASP A 1 95 ? 19.470 27.568 4.459 1.00 20.63 94 ASP A C 1
ATOM 666 O O . ASP A 1 95 ? 18.668 26.903 5.104 1.00 20.31 94 ASP A O 1
ATOM 671 N N . GLY A 1 96 ? 20.783 27.380 4.596 1.00 20.76 95 GLY A N 1
ATOM 672 C CA . GLY A 1 96 ? 21.288 26.390 5.540 1.00 20.57 95 GLY A CA 1
ATOM 673 C C . GLY A 1 96 ? 21.235 24.942 5.115 1.00 20.01 95 GLY A C 1
ATOM 674 O O . GLY A 1 96 ? 21.671 24.084 5.850 1.00 19.78 95 GLY A O 1
ATOM 675 N N . VAL A 1 97 ? 20.715 24.663 3.922 1.00 20.07 96 VAL A N 1
ATOM 676 C CA . VAL A 1 97 ? 20.481 23.281 3.481 1.00 19.90 96 VAL A CA 1
ATOM 677 C C . VAL A 1 97 ? 21.794 22.569 3.175 1.00 20.06 96 VAL A C 1
ATOM 678 O O . VAL A 1 97 ? 21.971 21.406 3.527 1.00 19.91 96 VAL A O 1
ATOM 682 N N . ARG A 1 98 ? 22.729 23.281 2.535 1.00 19.36 97 ARG A N 1
ATOM 683 C CA . ARG A 1 98 ? 24.035 22.729 2.227 1.00 18.86 97 ARG A CA 1
ATOM 684 C C . ARG A 1 98 ? 24.779 22.285 3.511 1.00 19.39 97 ARG A C 1
ATOM 685 O O . ARG A 1 98 ? 25.374 21.193 3.574 1.00 20.71 97 ARG A O 1
ATOM 693 N N . GLU A 1 99 ? 24.694 23.119 4.536 1.00 18.98 98 GLU A N 1
ATOM 694 C CA . GLU A 1 99 ? 25.336 22.874 5.811 1.00 20.26 98 GLU A CA 1
ATOM 695 C C . GLU A 1 99 ? 24.681 21.697 6.535 1.00 19.27 98 GLU A C 1
ATOM 696 O O . GLU A 1 99 ? 25.365 20.806 7.061 1.00 20.69 9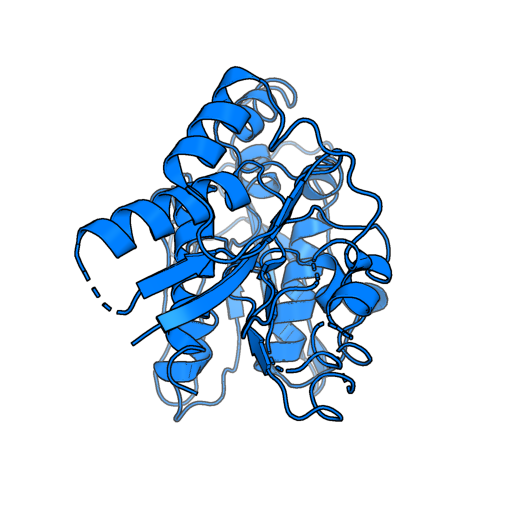8 GLU A O 1
ATOM 702 N N . TYR A 1 100 ? 23.348 21.699 6.579 1.00 19.36 99 TYR A N 1
ATOM 703 C CA . TYR A 1 100 ? 22.640 20.570 7.143 1.00 19.58 99 TYR A CA 1
ATOM 704 C C . TYR A 1 100 ? 23.075 19.262 6.472 1.00 22.09 99 TYR A C 1
ATOM 705 O O . TYR A 1 100 ? 23.328 18.279 7.147 1.00 22.98 99 TYR A O 1
ATOM 714 N N . SER A 1 101 ? 23.139 19.252 5.148 1.00 21.67 100 SER A N 1
ATOM 715 C CA . SER A 1 101 ? 23.517 18.087 4.414 1.00 21.97 100 SER A CA 1
ATOM 716 C C . SER A 1 101 ? 24.935 17.643 4.779 1.00 23.15 100 SER A C 1
ATOM 717 O O . SER A 1 101 ? 25.205 16.460 4.962 1.00 20.19 100 SER A O 1
ATOM 720 N N . LEU A 1 102 ? 25.833 18.601 4.893 1.00 19.79 101 LEU A N 1
ATOM 721 C CA . LEU A 1 102 ? 27.183 18.312 5.269 1.00 21.77 101 LEU A CA 1
ATOM 722 C C . LEU A 1 102 ? 27.273 17.676 6.649 1.00 19.61 101 LEU A C 1
ATOM 723 O O . LEU A 1 102 ? 27.936 16.668 6.792 1.00 21.93 101 LEU A O 1
ATOM 728 N N . TYR A 1 103 ? 26.613 18.259 7.639 1.00 19.79 102 TYR A N 1
ATOM 729 C CA . TYR A 1 103 ? 26.678 17.785 9.011 1.00 20.42 102 TYR A CA 1
ATOM 730 C C . TYR A 1 103 ? 26.030 16.416 9.112 1.00 22.49 102 TYR A C 1
ATOM 731 O O . TYR A 1 103 ? 26.571 15.519 9.744 1.00 23.31 102 TYR A O 1
ATOM 740 N N . ARG A 1 104 ? 24.915 16.229 8.400 1.00 19.01 103 ARG A N 1
ATOM 741 C CA . ARG A 1 104 ? 24.240 14.936 8.388 1.00 18.98 103 ARG A CA 1
ATOM 742 C C . ARG A 1 104 ? 25.184 13.869 7.816 1.00 20.08 103 ARG A C 1
ATOM 743 O O . ARG A 1 104 ? 25.377 12.806 8.418 1.00 20.78 103 ARG A O 1
ATOM 759 N N . ALA A 1 106 ? 28.429 13.952 7.737 1.00 20.30 105 ALA A N 1
ATOM 760 C CA . ALA A 1 106 ? 29.466 13.771 8.754 1.00 19.65 105 ALA A CA 1
ATOM 761 C C . ALA A 1 106 ? 28.996 12.856 9.881 1.00 21.03 105 ALA A C 1
ATOM 762 O O . ALA A 1 106 ? 29.679 11.886 10.217 1.00 21.92 105 ALA A O 1
ATOM 764 N N . PHE A 1 107 ? 27.837 13.170 10.467 1.00 21.07 106 PHE A N 1
ATOM 765 C CA . PHE A 1 107 ? 27.304 12.411 11.589 1.00 22.10 106 PHE A CA 1
ATOM 766 C C . PHE A 1 107 ? 27.100 10.965 11.241 1.00 22.97 106 PHE A C 1
ATOM 767 O O . PHE A 1 107 ? 27.376 10.078 12.058 1.00 21.09 106 PHE A O 1
ATOM 775 N N . GLU A 1 108 ? 26.550 10.722 10.049 1.00 24.12 107 GLU A N 1
ATOM 776 C CA . GLU A 1 108 ? 26.279 9.375 9.611 1.00 22.14 107 GLU A CA 1
ATOM 777 C C . GLU A 1 108 ? 27.566 8.641 9.323 1.00 27.61 107 GLU A C 1
ATOM 778 O O . GLU A 1 108 ? 27.575 7.431 9.317 1.00 26.22 107 GLU A O 1
ATOM 784 N N . SER A 1 109 ? 28.642 9.374 9.048 1.00 28.55 108 SER A N 1
ATOM 785 C CA . SER A 1 109 ? 29.928 8.772 8.787 1.00 31.12 108 SER A CA 1
ATOM 786 C C . SER A 1 109 ? 30.728 8.555 10.061 1.00 31.30 108 SER A C 1
ATOM 787 O O . SER A 1 109 ? 31.908 8.273 9.974 1.00 35.23 108 SER A O 1
ATOM 790 N N . GLY A 1 110 ? 30.131 8.764 11.227 1.00 28.87 109 GLY A N 1
ATOM 791 C CA . GLY A 1 110 ? 30.844 8.530 12.484 1.00 28.08 109 GLY A CA 1
ATOM 792 C C . GLY A 1 110 ? 31.648 9.707 13.009 1.00 27.06 109 GLY A C 1
ATOM 793 O O . GLY A 1 110 ? 32.527 9.542 13.872 1.00 28.42 109 GLY A O 1
ATOM 802 N N . ASN A 1 112 ? 31.969 13.780 14.623 1.00 22.85 111 ASN A N 1
ATOM 803 C CA . ASN A 1 112 ? 31.329 14.960 15.234 1.00 21.09 111 ASN A CA 1
ATOM 804 C C . ASN A 1 112 ? 31.616 16.145 14.349 1.00 19.79 111 ASN A C 1
ATOM 805 O O . ASN A 1 112 ? 32.364 16.023 13.369 1.00 21.00 111 ASN A O 1
ATOM 810 N N . VAL A 1 113 ? 31.013 17.300 14.664 1.00 19.99 112 VAL A N 1
ATOM 811 C CA . VAL A 1 113 ? 31.206 18.493 13.890 1.00 18.88 112 VAL A CA 1
ATOM 812 C C . VAL A 1 113 ? 31.580 19.694 14.708 1.00 20.81 112 VAL A C 1
ATOM 813 O O . VAL A 1 113 ? 31.066 19.904 15.800 1.00 18.06 112 VAL A O 1
ATOM 817 N N . VAL A 1 114 ? 32.490 20.498 14.156 1.00 18.65 113 VAL A N 1
ATOM 818 C CA . VAL A 1 114 ? 32.786 21.830 14.674 1.00 20.17 113 VAL A CA 1
ATOM 819 C C . VAL A 1 114 ? 32.515 22.831 13.558 1.00 22.14 113 VAL A C 1
ATOM 820 O O . VAL A 1 114 ? 32.978 22.643 12.436 1.00 22.37 113 VAL A O 1
ATOM 824 N N . THR A 1 115 ? 31.764 23.891 13.845 1.00 20.67 114 THR A N 1
ATOM 825 C CA . THR A 1 115 ? 31.478 24.850 12.813 1.00 19.97 114 THR A CA 1
ATOM 826 C C . THR A 1 115 ? 31.702 26.293 13.249 1.00 21.20 114 THR A C 1
ATOM 827 O O . THR A 1 115 ? 31.431 26.680 14.379 1.00 23.04 114 THR A O 1
ATOM 831 N N . ALA A 1 116 ? 32.206 27.069 12.303 1.00 21.77 115 ALA A N 1
ATOM 832 C CA . ALA A 1 116 ? 32.244 28.551 12.330 1.00 21.39 115 ALA A CA 1
ATOM 833 C C . ALA A 1 116 ? 31.117 29.150 11.488 1.00 19.31 115 ALA A C 1
ATOM 834 O O . ALA A 1 116 ? 30.808 30.337 11.597 1.00 20.46 115 ALA A O 1
ATOM 836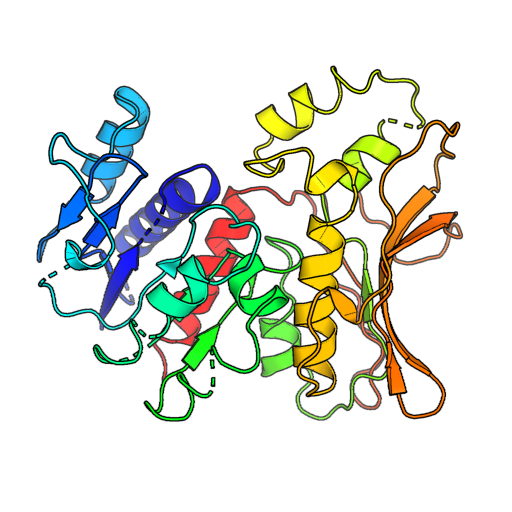 N N . ASN A 1 117 ? 30.537 28.329 10.631 1.00 20.75 116 ASN A N 1
ATOM 837 C CA . ASN A 1 117 ? 29.480 28.754 9.722 1.00 19.50 116 ASN A CA 1
ATOM 838 C C . ASN A 1 117 ? 28.154 28.810 10.498 1.00 20.51 116 ASN A C 1
ATOM 839 O O . ASN A 1 117 ? 27.799 27.862 11.175 1.00 21.68 116 ASN A O 1
ATOM 844 N N . LYS A 1 118 ? 27.453 29.949 10.406 1.00 20.26 117 LYS A N 1
ATOM 845 C CA . LYS A 1 118 ? 26.239 30.224 11.172 1.00 23.98 117 LYS A CA 1
ATOM 846 C C . LYS A 1 118 ? 24.953 29.837 10.478 1.00 24.26 117 LYS A C 1
ATOM 847 O O . LYS A 1 118 ? 23.898 29.790 11.124 1.00 24.18 117 LYS A O 1
ATOM 853 N N . SER A 1 119 ? 25.009 29.589 9.172 1.00 20.27 118 SER A N 1
ATOM 854 C CA . SER A 1 119 ? 23.755 29.456 8.390 1.00 22.25 118 SER A CA 1
ATOM 855 C C . SER A 1 119 ? 22.996 28.150 8.622 1.00 22.52 118 SER A C 1
ATOM 856 O O . SER A 1 119 ? 21.766 28.122 8.655 1.00 23.06 118 SER A O 1
ATOM 859 N N . GLY A 1 120 ? 23.723 27.051 8.744 1.00 21.92 119 GLY A N 1
ATOM 860 C CA . GLY A 1 120 ? 23.079 25.765 9.031 1.00 22.04 119 GLY A CA 1
ATOM 861 C C . GLY A 1 120 ? 22.306 25.832 10.323 1.00 20.90 119 GLY A C 1
ATOM 862 O O . GLY A 1 120 ? 21.142 25.571 10.347 1.00 19.69 119 GLY A O 1
ATOM 863 N N . LEU A 1 121 ? 22.966 26.253 11.406 1.00 20.77 120 LEU A N 1
ATOM 864 C CA . LEU A 1 121 ? 22.319 26.329 12.704 1.00 20.92 120 LEU A CA 1
ATOM 865 C C . LEU A 1 121 ? 21.242 27.386 12.769 1.00 20.59 120 LEU A C 1
ATOM 866 O O . LEU A 1 121 ? 20.276 27.231 13.490 1.00 22.03 120 LEU A O 1
ATOM 871 N N . ALA A 1 122 ? 21.393 28.469 12.022 1.00 20.79 121 ALA A N 1
ATOM 872 C CA . ALA A 1 122 ? 20.390 29.548 12.055 1.00 21.08 121 ALA A CA 1
ATOM 873 C C . ALA A 1 122 ? 19.084 29.206 11.303 1.00 25.05 121 ALA A C 1
ATOM 874 O O . ALA A 1 122 ? 18.025 29.733 11.626 1.00 26.40 121 ALA A O 1
ATOM 876 N N . ASN A 1 123 ? 19.181 28.295 10.341 1.00 23.67 122 ASN A N 1
ATOM 877 C CA . ASN A 1 123 ? 18.080 27.911 9.486 1.00 24.19 122 ASN A CA 1
ATOM 878 C C . ASN A 1 123 ? 17.521 26.522 9.741 1.00 23.53 122 ASN A C 1
ATOM 879 O O . ASN A 1 123 ? 16.324 26.283 9.544 1.00 22.84 122 ASN A O 1
ATOM 884 N N . LYS A 1 124 ? 18.379 25.601 10.163 1.00 22.23 123 LYS A N 1
ATOM 885 C CA . LYS A 1 124 ? 18.061 24.183 10.220 1.00 21.41 123 LYS A CA 1
ATOM 886 C C . LYS A 1 124 ? 18.453 23.533 11.566 1.00 22.96 123 LYS A C 1
ATOM 887 O O . LYS A 1 124 ? 18.849 22.364 11.619 1.00 21.11 123 LYS A O 1
ATOM 893 N N . TRP A 1 125 ? 18.268 24.270 12.648 1.00 20.26 124 TRP A N 1
ATOM 894 C CA . TRP A 1 125 ? 18.636 23.804 13.991 1.00 19.66 124 TRP A CA 1
ATOM 895 C C . TRP A 1 125 ? 17.976 22.477 14.280 1.00 19.24 124 TRP A C 1
ATOM 896 O O . TRP A 1 125 ? 18.619 21.535 14.723 1.00 20.40 124 TRP A O 1
ATOM 907 N N . HIS A 1 126 ? 16.683 22.402 14.016 1.00 19.86 125 HIS A N 1
ATOM 908 C CA . HIS A 1 126 ? 15.916 21.197 14.325 1.00 21.67 125 HIS A CA 1
ATOM 909 C C . HIS A 1 126 ? 16.459 19.960 13.613 1.00 23.10 125 HIS A C 1
ATOM 910 O O . HIS A 1 126 ? 16.719 18.941 14.245 1.00 23.03 125 HIS A O 1
ATOM 917 N N . ASP A 1 127 ? 16.619 20.050 12.292 1.00 23.60 126 ASP A N 1
ATOM 918 C CA . ASP A 1 127 ? 17.075 18.916 11.524 1.00 21.73 126 ASP A CA 1
ATOM 919 C C . ASP A 1 127 ? 18.506 18.574 11.847 1.00 21.26 126 ASP A C 1
ATOM 920 O O . ASP A 1 127 ? 18.859 17.410 11.941 1.00 17.78 126 ASP A O 1
ATOM 925 N N . ILE A 1 128 ? 19.339 19.585 12.038 1.00 20.50 127 ILE A N 1
ATOM 926 C CA . ILE A 1 128 ? 20.709 19.310 12.439 1.00 20.95 127 ILE A CA 1
ATOM 927 C C . ILE A 1 128 ? 20.767 18.606 13.792 1.00 23.68 127 ILE A C 1
ATOM 928 O O . ILE A 1 128 ? 21.511 17.637 13.946 1.00 20.99 127 ILE A O 1
ATOM 941 N N . ASP A 1 130 ? 18.459 16.833 15.314 1.00 22.14 129 ASP A N 1
ATOM 942 C CA . ASP A 1 130 ? 17.846 15.529 15.146 1.00 21.99 129 ASP A CA 1
ATOM 943 C C . ASP A 1 130 ? 18.846 14.527 14.578 1.00 23.17 129 ASP A C 1
ATOM 944 O O . ASP A 1 130 ? 18.937 13.394 15.037 1.00 22.34 129 ASP A O 1
ATOM 949 N N . SER A 1 131 ? 19.579 14.929 13.554 1.00 22.12 130 SER A N 1
ATOM 950 C CA . SER A 1 131 ? 20.553 14.028 12.945 1.00 21.75 130 SER A CA 1
ATOM 951 C C . SER A 1 131 ? 21.683 13.756 13.956 1.00 20.45 130 SER A C 1
ATOM 952 O O . SER A 1 131 ? 22.189 12.631 14.061 1.00 21.68 130 SER A O 1
ATOM 955 N N . ALA A 1 132 ? 22.090 14.779 14.704 1.00 23.86 131 ALA A N 1
ATOM 956 C CA . ALA A 1 132 ? 23.119 14.594 15.738 1.00 22.17 131 ALA A CA 1
ATOM 957 C C . ALA A 1 132 ? 22.638 13.540 16.768 1.00 25.89 131 ALA A C 1
ATOM 958 O O . ALA A 1 132 ? 23.341 12.585 17.110 1.00 25.47 131 ALA A O 1
ATOM 960 N N A ASN A 1 133 ? 21.421 13.755 17.267 0.70 27.89 132 ASN A N 1
ATOM 961 N N B ASN A 1 133 ? 21.416 13.713 17.255 0.30 26.44 132 ASN A N 1
ATOM 962 C CA A ASN A 1 133 ? 20.809 12.843 18.223 0.70 28.49 132 ASN A CA 1
ATOM 963 C CA B ASN A 1 133 ? 20.877 12.799 18.260 0.30 26.68 132 ASN A CA 1
ATOM 964 C C A ASN A 1 133 ? 20.739 11.416 17.679 0.70 29.10 132 ASN A C 1
ATOM 965 C C B ASN A 1 133 ? 20.600 11.386 17.739 0.30 27.59 132 ASN A C 1
ATOM 966 O O A ASN A 1 133 ? 21.245 10.493 18.300 0.70 29.56 132 ASN A O 1
ATOM 967 O O B ASN A 1 133 ? 20.776 10.420 18.469 0.30 28.31 132 ASN A O 1
ATOM 976 N N . GLN A 1 134 ? 20.171 11.258 16.491 1.00 26.96 133 GLN A N 1
ATOM 977 C CA . GLN A 1 134 ? 19.945 9.945 15.912 1.00 28.65 133 GLN A CA 1
ATOM 978 C C . GLN A 1 134 ? 21.241 9.180 15.706 1.00 28.06 133 GLN A C 1
ATOM 979 O O . GLN A 1 134 ? 21.262 7.953 15.665 1.00 27.82 133 GLN A O 1
ATOM 985 N N . ASN A 1 135 ? 22.324 9.903 15.499 1.00 26.34 134 ASN A N 1
ATOM 986 C CA . ASN A 1 135 ? 23.597 9.262 15.240 1.00 25.06 134 ASN A CA 1
ATOM 987 C C . ASN A 1 135 ? 24.491 9.267 16.447 1.00 24.57 134 ASN A C 1
ATOM 988 O O . ASN A 1 135 ? 25.601 8.765 16.377 1.00 23.15 134 ASN A O 1
ATOM 993 N N . SER A 1 136 ? 24.002 9.796 17.569 1.00 25.97 135 SER A N 1
ATOM 994 C CA . SER A 1 136 ? 24.798 9.922 18.812 1.00 27.29 135 SER A CA 1
ATOM 995 C C . SER A 1 136 ? 26.113 10.698 18.616 1.00 26.87 135 SER A C 1
ATOM 996 O O . SER A 1 136 ? 27.199 10.294 19.068 1.00 23.85 135 SER A O 1
ATOM 999 N N . LYS A 1 137 ? 25.999 11.839 17.958 1.00 23.17 136 LYS A N 1
ATOM 1000 C CA . LYS A 1 137 ? 27.166 12.683 17.730 1.00 23.08 136 LYS A CA 1
ATOM 1001 C C . LYS A 1 137 ? 26.894 14.035 18.292 1.00 24.06 136 LYS A C 1
ATOM 1002 O O . LYS A 1 137 ? 25.782 14.304 18.784 1.00 25.21 136 LYS A O 1
ATOM 1008 N N . TYR A 1 138 ? 27.932 14.877 18.245 1.00 22.53 137 TYR A N 1
ATOM 1009 C CA . TYR A 1 138 ? 27.894 16.236 18.783 1.00 24.43 137 TYR A CA 1
ATOM 1010 C C . TYR A 1 138 ? 28.289 17.256 17.761 1.00 22.94 137 TYR A C 1
ATOM 1011 O O . TYR A 1 138 ? 28.996 16.932 16.813 1.00 22.34 137 TYR A O 1
ATOM 1020 N N . ILE A 1 139 ? 27.827 18.496 17.985 1.00 24.10 138 ILE A N 1
ATOM 1021 C CA . ILE A 1 139 ? 28.254 19.629 17.227 1.00 23.89 138 ILE A CA 1
ATOM 1022 C C . ILE A 1 139 ? 28.597 20.760 18.165 1.00 25.23 138 ILE A C 1
ATOM 1023 O O . ILE A 1 139 ? 27.849 21.048 19.118 1.00 23.54 138 ILE A O 1
ATOM 1028 N N . ARG A 1 140 ? 29.747 21.397 17.915 1.00 21.92 139 ARG A N 1
ATOM 1029 C CA . ARG A 1 140 ? 30.129 22.603 18.641 1.00 22.58 139 ARG A CA 1
ATOM 1030 C C . ARG A 1 140 ? 30.288 23.755 17.653 1.00 21.10 139 ARG A C 1
ATOM 1031 O O . ARG A 1 140 ? 30.544 23.556 16.450 1.00 21.54 139 ARG A O 1
ATOM 1039 N N . TYR A 1 141 ? 30.071 24.961 18.174 1.00 22.51 140 TYR A N 1
ATOM 1040 C CA . TYR A 1 141 ? 29.877 26.165 17.363 1.00 24.01 140 TYR A CA 1
ATOM 1041 C C . TYR A 1 141 ? 30.342 27.460 18.023 1.00 21.78 140 TYR A C 1
ATOM 1042 O O . TYR A 1 141 ? 29.784 28.537 17.814 1.00 20.90 140 TYR A O 1
ATOM 1051 N N . GLU A 1 142 ? 31.433 27.364 18.774 1.00 21.15 141 GLU A N 1
ATOM 1052 C CA . GLU A 1 142 ? 31.990 28.539 19.412 1.00 21.07 141 GLU A CA 1
ATOM 1053 C C . GLU A 1 142 ? 32.158 29.732 18.483 1.00 21.43 141 GLU A C 1
ATOM 1054 O O . GLU A 1 142 ? 31.779 30.847 18.814 1.00 24.26 141 GLU A O 1
ATOM 1060 N N . ALA A 1 143 ? 32.776 29.509 17.341 1.00 21.63 142 ALA A N 1
ATOM 1061 C CA . ALA A 1 143 ? 33.073 30.576 16.393 1.00 23.84 142 ALA A CA 1
ATOM 1062 C C . ALA A 1 143 ? 31.866 31.210 15.718 1.00 22.95 142 ALA A C 1
ATOM 1063 O O . ALA A 1 143 ? 32.009 32.254 15.100 1.00 23.50 142 ALA A O 1
ATOM 1065 N N . THR A 1 144 ? 30.680 30.598 15.821 1.00 21.42 143 THR A N 1
ATOM 1066 C CA . THR A 1 144 ? 29.494 31.118 15.159 1.00 22.28 143 THR A CA 1
ATOM 1067 C C . THR A 1 144 ? 28.914 32.376 15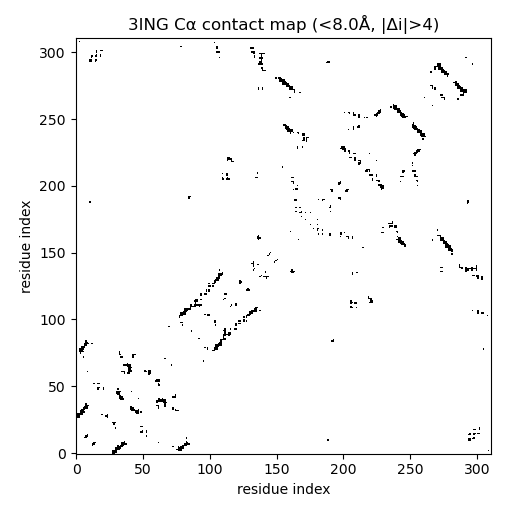.824 1.00 26.97 143 THR A C 1
ATOM 1068 O O . THR A 1 144 ? 28.190 33.068 15.170 1.00 25.09 143 THR A O 1
ATOM 1072 N N . VAL A 1 145 ? 29.243 32.675 17.086 1.00 23.94 144 VAL A N 1
ATOM 1073 C CA . VAL A 1 145 ? 28.781 33.941 17.708 1.00 22.94 144 VAL A CA 1
ATOM 1074 C C . VAL A 1 145 ? 29.973 34.629 18.375 1.00 26.60 144 VAL A C 1
ATOM 1075 O O . VAL A 1 145 ? 30.609 34.047 19.262 1.00 28.67 144 VAL A O 1
ATOM 1079 N N . ALA A 1 146 ? 30.291 35.838 17.934 1.00 28.53 145 ALA A N 1
ATOM 1080 C CA . ALA A 1 146 ? 31.427 36.587 18.489 1.00 31.81 145 ALA A CA 1
ATOM 1081 C C . ALA A 1 146 ? 32.701 35.790 18.298 1.00 32.08 145 ALA A C 1
ATOM 1082 O O . ALA A 1 146 ? 33.332 35.332 19.250 1.00 39.45 145 ALA A O 1
ATOM 1084 N N . GLY A 1 147 ? 33.046 35.593 17.053 1.00 31.99 146 GLY A N 1
ATOM 1085 C CA . GLY A 1 147 ? 34.273 34.900 16.652 1.00 31.78 146 GLY A CA 1
ATOM 1086 C C . GLY A 1 147 ? 35.187 34.408 17.753 1.00 30.16 146 GLY A C 1
ATOM 1087 O O . GLY A 1 147 ? 35.062 33.296 18.238 1.00 37.39 146 GLY A O 1
ATOM 1088 N N . GLY A 1 148 ? 36.090 35.263 18.179 1.00 28.29 147 GLY A N 1
ATOM 1089 C CA . GLY A 1 148 ? 37.112 34.868 19.115 1.00 31.14 147 GLY A CA 1
ATOM 1090 C C . GLY A 1 148 ? 36.814 35.101 20.579 1.00 32.67 147 GLY A C 1
ATOM 1091 O O . GLY A 1 148 ? 37.649 34.807 21.428 1.00 39.18 147 GLY A O 1
ATOM 1092 N N . VAL A 1 149 ? 35.642 35.598 20.921 1.00 29.11 148 VAL A N 1
ATOM 1093 C CA . VAL A 1 149 ? 35.332 35.799 22.335 1.00 26.52 148 VAL A CA 1
ATOM 1094 C C . VAL A 1 149 ? 34.741 34.508 22.893 1.00 25.89 148 VAL A C 1
ATOM 1095 O O . VAL A 1 149 ? 33.790 34.013 22.343 1.00 26.48 148 VAL A O 1
ATOM 1099 N N . PRO A 1 150 ? 35.309 33.959 23.969 1.00 27.00 149 PRO A N 1
ATOM 1100 C CA . PRO A 1 150 ? 34.693 32.771 24.567 1.00 24.36 149 PRO A CA 1
ATOM 1101 C C . PRO A 1 150 ? 33.268 33.025 25.037 1.00 23.11 149 PRO A C 1
ATOM 1102 O O . PRO A 1 150 ? 33.001 33.951 25.811 1.00 22.00 149 PRO A O 1
ATOM 1106 N N . LEU A 1 151 ? 32.344 32.184 24.567 1.00 22.44 150 LEU A N 1
ATOM 1107 C CA . LEU A 1 151 ? 30.945 32.379 24.804 1.00 20.45 150 LEU A CA 1
ATOM 1108 C C . LEU A 1 151 ? 30.331 31.017 25.116 1.00 20.76 150 LEU A C 1
ATOM 1109 O O . LEU A 1 151 ? 29.926 30.765 26.256 1.00 21.60 150 LEU A O 1
ATOM 1114 N N . PHE A 1 152 ? 30.270 30.115 24.140 1.00 20.99 151 PHE A N 1
ATOM 1115 C CA . PHE A 1 152 ? 29.580 28.837 24.418 1.00 18.73 151 PHE A CA 1
ATOM 1116 C C . PHE A 1 152 ? 30.375 27.986 25.384 1.00 17.62 151 PHE A C 1
ATOM 1117 O O . PHE A 1 152 ? 29.791 27.265 26.203 1.00 21.12 151 PHE A O 1
ATOM 1125 N N . SER A 1 153 ? 31.687 28.084 25.336 1.00 20.62 152 SER A N 1
ATOM 1126 C CA . SER A 1 153 ? 32.538 27.331 26.270 1.00 20.71 152 SER A CA 1
ATOM 1127 C C . SER A 1 153 ? 32.319 27.855 27.711 1.00 21.15 152 SER A C 1
ATOM 1128 O O . SER A 1 153 ? 32.411 27.099 28.697 1.00 22.87 152 SER A O 1
ATOM 1131 N N . VAL A 1 154 ? 32.041 29.164 27.811 1.00 21.92 153 VAL A N 1
ATOM 1132 C CA . VAL A 1 154 ? 31.733 29.816 29.115 1.00 22.40 153 VAL A CA 1
ATOM 1133 C C . VAL A 1 154 ? 30.382 29.325 29.634 1.00 22.25 153 VAL A C 1
ATOM 1134 O O . VAL A 1 154 ? 30.208 28.965 30.816 1.00 20.86 153 VAL A O 1
ATOM 1138 N N . LEU A 1 155 ? 29.412 29.327 28.736 1.00 22.26 154 LEU A N 1
ATOM 1139 C CA . LEU A 1 155 ? 28.058 28.873 29.078 1.00 23.25 154 LEU A CA 1
ATOM 1140 C C . LEU A 1 155 ? 28.077 27.393 29.409 1.00 23.15 154 LEU A C 1
ATOM 1141 O O . LEU A 1 155 ? 27.370 26.972 30.327 1.00 21.47 154 LEU A O 1
ATOM 1146 N N . ASP A 1 156 ? 28.907 26.599 28.718 1.00 22.09 155 ASP A N 1
ATOM 1147 C CA . ASP A 1 156 ? 28.975 25.153 28.978 1.00 21.26 155 ASP A CA 1
ATOM 1148 C C . ASP A 1 156 ? 29.767 24.766 30.234 1.00 20.92 155 ASP A C 1
ATOM 1149 O O . ASP A 1 156 ? 29.450 23.796 30.882 1.00 22.56 155 ASP A O 1
ATOM 1154 N N . TYR A 1 157 ? 30.852 25.466 30.538 1.00 20.75 156 TYR A N 1
ATOM 1155 C CA . TYR A 1 157 ? 31.737 24.993 31.605 1.00 20.33 156 TYR A CA 1
ATOM 1156 C C . TYR A 1 157 ? 32.057 25.946 32.743 1.00 20.71 156 TYR A C 1
ATOM 1157 O O . TYR A 1 157 ? 32.761 25.542 33.674 1.00 20.36 156 TYR A O 1
ATOM 1166 N N . SER A 1 158 ? 31.592 27.194 32.667 1.00 20.18 157 SER A N 1
ATOM 1167 C CA . SER A 1 158 ? 31.904 28.197 33.690 1.00 21.55 157 SER A CA 1
ATOM 1168 C C . SER A 1 158 ? 30.723 28.602 34.571 1.00 21.74 157 SER A C 1
ATOM 1169 O O . SER A 1 158 ? 30.938 29.087 35.672 1.00 20.27 157 SER A O 1
ATOM 1172 N N . ILE A 1 159 ? 29.490 28.411 34.111 1.00 21.07 158 ILE A N 1
ATOM 1173 C CA . ILE A 1 159 ? 28.292 28.783 34.900 1.00 23.32 158 ILE A CA 1
ATOM 1174 C C . ILE A 1 159 ? 27.248 27.660 34.963 1.00 25.26 158 ILE A C 1
ATOM 1175 O O . ILE A 1 159 ? 26.043 27.873 34.876 1.00 24.51 158 ILE A O 1
ATOM 1180 N N . LEU A 1 160 ? 27.728 26.440 35.158 1.00 28.31 159 LEU A N 1
ATOM 1181 C CA . LEU A 1 160 ? 26.857 25.258 35.243 1.00 25.39 159 LEU A CA 1
ATOM 1182 C C . LEU A 1 160 ? 25.697 25.346 36.253 1.00 26.99 159 LEU A C 1
ATOM 1183 O O . LEU A 1 160 ? 24.611 24.863 35.978 1.00 26.42 159 LEU A O 1
ATOM 1188 N N . PRO A 1 161 ? 25.904 25.958 37.421 1.00 25.61 160 PRO A N 1
ATOM 1189 C CA . PRO A 1 161 ? 24.796 26.002 38.362 1.00 25.35 160 PRO A CA 1
ATOM 1190 C C . PRO A 1 161 ? 23.631 26.931 38.003 1.00 23.30 160 PRO A C 1
ATOM 1191 O O . PRO A 1 161 ? 22.578 26.845 38.624 1.00 23.98 160 PRO A O 1
ATOM 1195 N N . SER A 1 162 ? 23.816 27.809 37.032 1.00 22.28 161 SER A N 1
ATOM 1196 C CA . SER A 1 162 ? 22.855 28.883 36.793 1.00 24.11 161 SER A CA 1
ATOM 1197 C C . SER A 1 162 ? 21.824 28.671 35.712 1.00 25.32 161 SER A C 1
ATOM 1198 O O . SER A 1 162 ? 22.085 28.014 34.686 1.00 25.64 161 SER A O 1
ATOM 1201 N N . LYS A 1 163 ? 20.688 29.323 35.909 1.00 23.81 162 LYS A N 1
ATOM 1202 C CA . LYS A 1 163 ? 19.832 29.670 34.785 1.00 26.31 162 LYS A CA 1
ATOM 1203 C C . LYS A 1 163 ? 20.308 31.046 34.246 1.00 25.84 162 LYS A C 1
ATOM 1204 O O . LYS A 1 163 ? 20.599 31.951 35.012 1.00 25.53 162 LYS A O 1
ATOM 1210 N N . VAL A 1 164 ? 20.417 31.171 32.936 1.00 27.61 163 VAL A N 1
ATOM 1211 C CA . VAL A 1 164 ? 20.722 32.433 32.272 1.00 28.05 163 VAL A CA 1
ATOM 1212 C C . VAL A 1 164 ? 19.419 33.148 32.047 1.00 28.48 163 VAL A C 1
ATOM 1213 O O . VAL A 1 164 ? 18.467 32.601 31.429 1.00 31.31 163 VAL A O 1
ATOM 1217 N N . LYS A 1 165 ? 19.344 34.349 32.577 1.00 23.72 164 LYS A N 1
ATOM 1218 C CA . LYS A 1 165 ? 18.131 35.176 32.461 1.00 25.44 164 LYS A CA 1
ATOM 1219 C C . LYS A 1 165 ? 18.199 36.037 31.201 1.00 25.62 164 LYS A C 1
ATOM 1220 O O . LYS A 1 165 ? 17.201 36.218 30.506 1.00 24.34 164 LYS A O 1
ATOM 1224 N N . ARG A 1 166 ? 19.383 36.557 30.890 1.00 24.85 165 ARG A N 1
ATOM 1225 C CA . ARG A 1 166 ? 19.537 37.391 29.699 1.00 23.13 165 ARG A CA 1
ATOM 1226 C C . ARG A 1 166 ? 20.938 37.460 29.162 1.00 21.45 165 ARG A C 1
ATOM 1227 O O . ARG A 1 166 ? 21.896 37.416 29.917 1.00 20.72 165 ARG A O 1
ATOM 1232 N N . PHE A 1 167 ? 21.013 37.603 27.853 1.00 20.03 166 PHE A N 1
ATOM 1233 C CA . PHE A 1 167 ? 22.226 37.865 27.120 1.00 21.31 166 PHE A CA 1
ATOM 1234 C C . PHE A 1 167 ? 22.095 39.176 26.349 1.00 20.11 166 PHE A C 1
ATOM 1235 O O . PHE A 1 167 ? 21.101 39.410 25.681 1.00 22.54 166 PHE A O 1
ATOM 1243 N N . ARG A 1 168 ? 23.126 40.007 26.421 1.00 20.08 167 ARG A N 1
ATOM 1244 C CA . ARG A 1 168 ? 23.206 41.204 25.589 1.00 20.91 167 ARG A CA 1
ATOM 1245 C C . ARG A 1 168 ? 24.653 41.411 25.127 1.00 19.56 167 ARG A C 1
ATOM 1246 O O . ARG A 1 168 ? 25.570 41.316 25.917 1.00 20.75 167 ARG A O 1
ATOM 1254 N N . GLY A 1 169 ? 24.873 41.573 23.821 1.00 22.20 168 GLY A N 1
ATOM 1255 C CA . GLY A 1 169 ? 26.230 41.755 23.366 1.00 21.69 168 GLY A CA 1
ATOM 1256 C C . GLY A 1 169 ? 26.389 42.406 22.042 1.00 22.43 168 GLY A C 1
ATOM 1257 O O . GLY A 1 169 ? 25.429 42.552 21.300 1.00 21.54 168 GLY A O 1
ATOM 1258 N N . ILE A 1 170 ? 27.615 42.883 21.802 1.00 22.63 169 ILE A N 1
ATOM 1259 C CA . ILE A 1 170 ? 28.066 43.323 20.485 1.00 19.63 169 ILE A CA 1
ATOM 1260 C C . ILE A 1 170 ? 28.778 42.120 19.900 1.00 21.54 169 ILE A C 1
ATOM 1261 O O . ILE A 1 170 ? 29.915 41.817 20.281 1.00 21.42 169 ILE A O 1
ATOM 1266 N N . VAL A 1 171 ? 28.082 41.373 19.035 1.00 21.10 170 VAL A N 1
ATOM 1267 C CA . VAL A 1 171 ? 28.582 40.090 18.559 1.00 21.85 170 VAL A CA 1
ATOM 1268 C C . VAL A 1 171 ? 28.754 40.009 17.052 1.00 22.70 170 VAL A C 1
ATOM 1269 O O . VAL A 1 171 ? 29.295 39.050 16.577 1.00 22.71 170 VAL A O 1
ATOM 1273 N N . SER A 1 172 ? 28.282 41.002 16.299 1.00 23.24 171 SER A N 1
ATOM 1274 C CA . SER A 1 172 ? 28.401 41.017 14.822 1.00 25.72 171 SER A CA 1
ATOM 1275 C C . SER A 1 172 ? 29.364 42.176 14.545 1.00 21.19 171 SER A C 1
ATOM 1276 O O . SER A 1 172 ? 29.035 43.326 14.770 1.00 23.84 171 SER A O 1
ATOM 1279 N N A SER A 1 173 ? 30.555 41.836 14.069 0.50 23.83 172 SER A N 1
ATOM 1280 N N B SER A 1 173 ? 30.537 41.856 14.017 0.50 22.27 172 SER A N 1
ATOM 1281 C CA A SER A 1 173 ? 31.640 42.801 13.902 0.50 24.73 172 SER A CA 1
ATOM 1282 C CA B SER A 1 173 ? 31.651 42.811 13.951 0.50 22.16 172 SER A CA 1
ATOM 1283 C C A SER A 1 173 ? 31.380 43.871 12.861 0.50 24.78 172 SER A C 1
ATOM 1284 C C B SER A 1 173 ? 31.617 43.863 12.832 0.50 23.02 172 SER A C 1
ATOM 1285 O O A SER A 1 173 ? 31.191 45.064 13.202 0.50 25.04 172 SER A O 1
ATOM 1286 O O B SER A 1 173 ? 31.863 45.061 13.090 0.50 23.23 172 SER A O 1
ATOM 1291 N N . THR A 1 174 ? 31.343 43.446 11.597 1.00 22.70 173 THR A N 1
ATOM 1292 C CA . THR A 1 174 ? 31.326 44.399 10.469 1.00 22.45 173 THR A CA 1
ATOM 1293 C C . THR A 1 174 ? 30.240 45.481 10.580 1.00 22.32 173 THR A C 1
ATOM 1294 O O . THR A 1 174 ? 30.530 46.675 10.398 1.00 21.54 173 THR A O 1
ATOM 1298 N N . ILE A 1 175 ? 29.014 45.097 10.932 1.00 22.22 174 ILE A N 1
ATOM 1299 C CA . ILE A 1 175 ? 27.932 46.106 11.057 1.00 21.89 174 ILE A CA 1
ATOM 1300 C C . ILE A 1 175 ? 28.283 47.115 12.138 1.00 21.30 174 ILE A C 1
ATOM 1301 O O . ILE A 1 175 ? 28.056 48.306 11.993 1.00 21.19 174 ILE A O 1
ATOM 1306 N N . ASN A 1 176 ? 28.902 46.657 13.215 1.00 22.55 175 ASN A N 1
ATOM 1307 C CA . ASN A 1 176 ? 29.244 47.556 14.291 1.00 19.88 175 ASN A CA 1
ATOM 1308 C C . ASN A 1 176 ? 30.408 48.492 13.931 1.00 20.13 175 ASN A C 1
ATOM 1309 O O . ASN A 1 176 ? 30.401 49.679 14.229 1.00 20.01 175 ASN A O 1
ATOM 1314 N N . TYR A 1 177 ? 31.390 47.932 13.243 1.00 21.90 176 TYR A N 1
ATOM 1315 C CA . TYR A 1 177 ? 32.548 48.658 12.766 1.00 22.92 176 TYR A CA 1
ATOM 1316 C C . TYR A 1 177 ? 32.073 49.720 11.813 1.00 22.12 176 TYR A C 1
ATOM 1317 O O . TYR A 1 177 ? 32.529 50.898 11.849 1.00 22.02 176 TYR A O 1
ATOM 1326 N N . VAL A 1 178 ? 31.142 49.330 10.940 1.00 21.22 177 VAL A N 1
ATOM 1327 C CA . VAL A 1 178 ? 30.573 50.281 9.944 1.00 21.61 177 VAL A CA 1
ATOM 1328 C C . VAL A 1 178 ? 29.858 51.426 10.622 1.00 20.10 177 VAL A C 1
ATOM 1329 O O . VAL A 1 178 ? 30.101 52.572 10.329 1.00 22.05 177 VAL A O 1
ATOM 1333 N N . ILE A 1 179 ? 28.952 51.119 11.532 1.00 21.06 178 ILE A N 1
ATOM 1334 C CA . ILE A 1 179 ? 28.208 52.153 12.268 1.00 23.33 178 ILE A CA 1
ATOM 1335 C C . ILE A 1 179 ? 29.171 53.082 13.006 1.00 23.98 178 ILE A C 1
ATOM 1336 O O . ILE A 1 179 ? 29.075 54.296 12.917 1.00 26.55 178 ILE A O 1
ATOM 1341 N N . ARG A 1 180 ? 30.129 52.509 13.730 1.00 25.42 179 ARG A N 1
ATOM 1342 C CA . ARG A 1 180 ? 31.050 53.354 14.509 1.00 25.59 179 ARG A CA 1
ATOM 1343 C C . ARG A 1 180 ? 31.923 54.271 13.649 1.00 27.10 179 ARG A C 1
ATOM 1344 O O . ARG A 1 180 ? 32.175 55.430 13.997 1.00 28.75 179 ARG A O 1
ATOM 1352 N N . ASN A 1 181 ? 32.408 53.732 12.543 1.00 27.06 180 ASN A N 1
ATOM 1353 C CA . ASN A 1 181 ? 33.254 54.472 11.651 1.00 28.48 180 ASN A CA 1
ATOM 1354 C C . ASN A 1 181 ? 32.469 55.494 10.834 1.00 27.29 180 ASN A C 1
ATOM 1355 O O . ASN A 1 181 ? 32.948 56.581 10.563 1.00 29.32 180 ASN A O 1
ATOM 1368 N N . ALA A 1 183 ? 29.869 56.941 11.970 1.00 30.43 182 ALA A N 1
ATOM 1369 C CA . ALA A 1 183 ? 29.591 57.989 12.953 1.00 31.43 182 ALA A CA 1
ATOM 1370 C C . ALA A 1 183 ? 30.752 58.989 12.935 1.00 31.21 182 ALA A C 1
ATOM 1371 O O . ALA A 1 183 ? 30.527 60.153 13.158 1.00 28.72 182 ALA A O 1
ATOM 1373 N N . ASN A 1 184 ? 31.974 58.530 12.642 1.00 31.10 183 ASN A N 1
ATOM 1374 C CA . ASN A 1 184 ? 33.140 59.417 12.535 1.00 31.63 183 ASN A CA 1
ATOM 1375 C C . ASN A 1 184 ? 33.265 60.066 11.163 1.00 32.87 183 ASN A C 1
ATOM 1376 O O . ASN A 1 184 ? 34.275 60.694 10.858 1.00 35.23 183 ASN A O 1
ATOM 1381 N N . GLY A 1 185 ? 32.246 59.914 10.332 1.00 31.43 184 GLY A N 1
ATOM 1382 C CA . GLY A 1 185 ? 32.225 60.527 9.022 1.00 32.22 184 GLY A CA 1
ATOM 1383 C C . GLY A 1 185 ? 32.935 59.808 7.879 1.00 31.16 184 GLY A C 1
ATOM 1384 O O . GLY A 1 185 ? 33.180 60.410 6.848 1.00 33.52 184 GLY A O 1
ATOM 1385 N N . ARG A 1 186 ? 33.234 58.522 8.020 1.00 29.36 185 ARG A N 1
ATOM 1386 C CA . ARG A 1 186 ? 33.877 57.798 6.936 1.00 26.95 185 ARG A CA 1
ATOM 1387 C C . ARG A 1 186 ? 32.826 57.251 5.955 1.00 24.04 185 ARG A C 1
ATOM 1388 O O . ARG A 1 186 ? 31.691 56.952 6.331 1.00 22.96 185 ARG A O 1
ATOM 1396 N N . SER A 1 187 ? 33.215 57.117 4.692 1.00 21.28 186 SER A N 1
ATOM 1397 C CA . SER A 1 187 ? 32.348 56.542 3.679 1.00 21.43 186 SER A CA 1
ATOM 1398 C C . SER A 1 187 ? 32.224 55.045 3.899 1.00 19.10 186 SER A C 1
ATOM 1399 O O . SER A 1 187 ? 33.095 54.402 4.502 1.00 19.46 186 SER A O 1
ATOM 1402 N N . LEU A 1 188 ? 31.128 54.488 3.407 1.00 18.24 187 LEU A N 1
ATOM 1403 C CA . LEU A 1 188 ? 30.907 53.071 3.493 1.00 19.13 187 LEU A CA 1
ATOM 1404 C C . LEU A 1 188 ? 32.033 52.304 2.806 1.00 17.81 187 LEU A C 1
ATOM 1405 O O . LEU A 1 188 ? 32.542 51.325 3.348 1.00 22.45 187 LEU A O 1
ATOM 1410 N N . ARG A 1 189 ? 32.440 52.779 1.632 1.00 15.73 188 ARG A N 1
ATOM 1411 C CA . ARG A 1 189 ? 33.489 52.105 0.900 1.00 17.82 188 ARG A CA 1
ATOM 1412 C C . ARG A 1 189 ? 34.744 52.009 1.749 1.00 19.14 188 ARG A C 1
ATOM 1413 O O . ARG A 1 189 ? 35.326 50.953 1.874 1.00 21.76 188 ARG A O 1
ATOM 1421 N N . ASP A 1 190 ? 35.153 53.111 2.359 1.00 19.61 189 ASP A N 1
ATOM 1422 C CA . ASP A 1 190 ? 36.386 53.077 3.138 1.00 20.14 189 ASP A CA 1
ATOM 1423 C C . ASP A 1 190 ? 36.344 52.101 4.308 1.00 20.64 189 ASP A C 1
ATOM 1424 O O . ASP A 1 190 ? 37.330 51.362 4.578 1.00 22.37 189 ASP A O 1
ATOM 1429 N N A VAL A 1 191 ? 35.218 52.085 5.007 0.70 20.84 190 VAL A N 1
ATOM 1430 N N B VAL A 1 191 ? 35.207 52.075 4.994 0.30 19.73 190 VAL A N 1
ATOM 1431 C CA A VAL A 1 191 ? 35.063 51.225 6.144 0.70 20.15 190 VAL A CA 1
ATOM 1432 C CA B VAL A 1 191 ? 35.038 51.239 6.167 0.30 18.39 190 VAL A CA 1
ATOM 1433 C C A VAL A 1 191 ? 35.004 49.773 5.675 0.70 22.35 190 VAL A C 1
ATOM 1434 C C B VAL A 1 191 ? 34.845 49.762 5.785 0.30 20.08 190 VAL A C 1
ATOM 1435 O O A VAL A 1 191 ? 35.721 48.911 6.206 0.70 21.95 190 VAL A O 1
ATOM 1436 O O B VAL A 1 191 ? 35.276 48.868 6.519 0.30 20.12 190 VAL A O 1
ATOM 1443 N N . VAL A 1 192 ? 34.181 49.498 4.661 1.00 18.40 191 VAL A N 1
ATOM 1444 C CA . VAL A 1 192 ? 34.109 48.118 4.122 1.00 21.40 191 VAL A CA 1
ATOM 1445 C C . VAL A 1 192 ? 35.513 47.633 3.695 1.00 23.57 191 VAL A C 1
ATOM 1446 O O . VAL A 1 192 ? 35.890 46.471 3.946 1.00 23.94 191 VAL A O 1
ATOM 1450 N N . ASP A 1 193 ? 36.304 48.535 3.107 1.00 24.32 192 ASP A N 1
ATOM 1451 C CA . ASP A 1 193 ? 37.678 48.210 2.673 1.00 23.54 192 ASP A CA 1
ATOM 1452 C C . ASP A 1 193 ? 38.492 47.796 3.913 1.00 22.38 192 ASP A C 1
ATOM 1453 O O . ASP A 1 193 ? 39.159 46.766 3.907 1.00 21.25 192 ASP A O 1
ATOM 1458 N N . ASP A 1 194 ? 38.405 48.575 4.988 1.00 18.25 193 ASP A N 1
ATOM 1459 C CA . ASP A 1 194 ? 39.085 48.214 6.211 1.00 20.07 193 ASP A CA 1
ATOM 1460 C C . ASP A 1 194 ? 38.593 46.900 6.800 1.00 20.42 193 ASP A C 1
ATOM 1461 O O . ASP A 1 194 ? 39.400 46.139 7.297 1.00 22.81 193 ASP A O 1
ATOM 1466 N N . ALA A 1 195 ? 37.280 46.663 6.806 1.00 22.14 194 ALA A N 1
ATOM 1467 C CA . ALA A 1 195 ? 36.753 45.385 7.331 1.00 21.44 194 ALA A CA 1
ATOM 1468 C C . ALA A 1 195 ? 37.287 44.157 6.558 1.00 18.75 194 ALA A C 1
ATOM 1469 O O . ALA A 1 195 ? 37.600 43.123 7.142 1.00 21.60 194 ALA A O 1
ATOM 1471 N N . ILE A 1 196 ? 37.376 44.286 5.233 1.00 22.62 195 ILE A N 1
ATOM 1472 C CA . ILE A 1 196 ? 37.920 43.246 4.374 1.00 23.59 195 ILE A CA 1
ATOM 1473 C C . ILE A 1 196 ? 39.398 43.054 4.684 1.00 23.22 195 ILE A C 1
ATOM 1474 O O . ILE A 1 196 ? 39.854 41.933 4.793 1.00 24.00 195 ILE A O 1
ATOM 1479 N N . LYS A 1 197 ? 40.137 44.148 4.832 1.00 23.12 196 LYS A N 1
ATOM 1480 C CA . LYS A 1 197 ? 41.548 44.081 5.212 1.00 23.00 196 LYS A CA 1
ATOM 1481 C C . LYS A 1 197 ? 41.741 43.385 6.549 1.00 23.35 196 LYS A C 1
ATOM 1482 O O . LYS A 1 197 ? 42.625 42.559 6.669 1.00 22.21 196 LYS A O 1
ATOM 1488 N N . LYS A 1 198 ? 40.908 43.687 7.540 1.00 24.25 197 LYS A N 1
ATOM 1489 C CA . LYS A 1 198 ? 40.951 42.983 8.804 1.00 26.26 197 LYS A CA 1
ATOM 1490 C C . LYS A 1 198 ? 40.542 41.514 8.695 1.00 27.17 197 LYS A C 1
ATOM 1491 O O . LYS A 1 198 ? 40.973 40.672 9.495 1.00 26.30 197 LYS A O 1
ATOM 1497 N N . GLY A 1 199 ? 39.705 41.207 7.715 1.00 23.68 198 GLY A N 1
ATOM 1498 C CA . GLY A 1 199 ? 39.264 39.842 7.486 1.00 24.18 198 GLY A CA 1
ATOM 1499 C C . GLY A 1 199 ? 37.972 39.487 8.175 1.00 24.68 198 GLY A C 1
ATOM 1500 O O . GLY A 1 199 ? 37.646 38.304 8.234 1.00 25.41 198 GLY A O 1
ATOM 1501 N N . ILE A 1 200 ? 37.220 40.494 8.636 1.00 24.65 199 ILE A N 1
ATOM 1502 C CA . ILE A 1 200 ? 36.001 40.281 9.410 1.00 27.35 199 ILE A CA 1
ATOM 1503 C C . ILE A 1 200 ? 34.706 40.319 8.574 1.00 28.21 199 ILE A C 1
ATOM 1504 O O . ILE A 1 200 ? 33.687 39.921 9.067 1.00 28.58 199 ILE A O 1
ATOM 1509 N N . ALA A 1 201 ? 34.732 40.817 7.351 1.00 22.81 200 ALA A N 1
ATOM 1510 C CA . ALA A 1 201 ? 33.516 40.925 6.535 1.00 23.00 200 ALA A CA 1
ATOM 1511 C C . ALA A 1 201 ? 33.096 39.548 6.058 1.00 25.78 200 ALA A C 1
ATOM 1512 O O . ALA A 1 201 ? 33.947 38.708 5.765 1.00 21.84 200 ALA A O 1
ATOM 1514 N N . GLU A 1 202 ? 31.788 39.330 5.943 1.00 25.00 201 GLU A N 1
ATOM 1515 C CA . GLU A 1 202 ? 31.247 38.103 5.426 1.00 22.85 201 GLU A CA 1
ATOM 1516 C C . GLU A 1 202 ? 31.561 37.979 3.955 1.00 22.58 201 GLU A C 1
ATOM 1517 O O . GLU A 1 202 ? 31.704 38.985 3.255 1.00 23.07 201 GLU A O 1
ATOM 1523 N N . SER A 1 203 ? 31.636 36.730 3.489 1.00 23.14 202 SER A N 1
ATOM 1524 C CA . SER A 1 203 ? 31.861 36.392 2.100 1.00 22.60 202 SER A CA 1
ATOM 1525 C C . SER A 1 203 ? 30.827 37.088 1.212 1.00 22.14 202 SER A C 1
ATOM 1526 O O . SER A 1 203 ? 31.099 37.385 0.031 1.00 20.69 202 SER A O 1
ATOM 1529 N N . ASN A 1 204 ? 29.626 37.282 1.761 1.00 21.40 203 ASN A N 1
ATOM 1530 C CA . ASN A 1 204 ? 28.607 38.145 1.137 1.00 23.10 203 ASN A CA 1
ATOM 1531 C C . ASN A 1 204 ? 28.430 39.292 2.106 1.00 22.14 203 ASN A C 1
ATOM 1532 O O . ASN A 1 204 ? 27.645 39.195 3.069 1.00 23.97 203 ASN A O 1
ATOM 1537 N N . PRO A 1 205 ? 29.154 40.386 1.869 1.00 20.80 204 PRO A N 1
ATOM 1538 C CA . PRO A 1 205 ? 29.102 41.523 2.834 1.00 24.02 204 PRO A CA 1
ATOM 1539 C C . PRO A 1 205 ? 27.722 42.149 3.050 1.00 23.55 204 PRO A C 1
ATOM 1540 O O . PRO A 1 205 ? 27.517 42.824 4.055 1.00 22.51 204 PRO A O 1
ATOM 1544 N N A GLN A 1 206 ? 26.789 41.944 2.112 0.80 24.44 205 GLN A N 1
ATOM 1545 N N B GLN A 1 206 ? 26.780 41.945 2.133 0.20 22.90 205 GLN A N 1
ATOM 1546 C CA A GLN A 1 206 ? 25.408 42.411 2.330 0.80 21.00 205 GLN A CA 1
ATOM 1547 C CA B GLN A 1 206 ? 25.430 42.458 2.368 0.20 21.23 205 GLN A CA 1
ATOM 1548 C C A GLN A 1 206 ? 24.771 41.721 3.539 0.80 24.04 205 GLN A C 1
ATOM 1549 C C B GLN A 1 206 ? 24.763 41.722 3.539 0.20 22.23 205 GLN A C 1
ATOM 1550 O O A GLN A 1 206 ? 23.924 42.310 4.235 0.80 22.68 205 GLN A O 1
ATOM 1551 O O B GLN A 1 206 ? 23.866 42.272 4.177 0.20 21.86 205 GLN A O 1
ATOM 1562 N N . ASP A 1 207 ? 25.212 40.499 3.838 1.00 21.50 206 ASP A N 1
ATOM 1563 C CA . ASP A 1 207 ? 24.764 39.788 5.062 1.00 22.13 206 ASP A CA 1
ATOM 1564 C C . ASP A 1 207 ? 25.109 40.579 6.325 1.00 23.72 206 ASP A C 1
ATOM 1565 O O . ASP A 1 207 ? 24.397 40.515 7.313 1.00 23.10 206 ASP A O 1
ATOM 1570 N N . ASP A 1 208 ? 26.237 41.281 6.307 1.00 22.93 207 ASP A N 1
ATOM 1571 C CA . ASP A 1 208 ? 26.637 42.143 7.426 1.00 18.71 207 ASP A CA 1
ATOM 1572 C C . ASP A 1 208 ? 25.761 43.402 7.473 1.00 20.83 207 ASP A C 1
ATOM 1573 O O . ASP A 1 208 ? 25.196 43.748 8.506 1.00 23.81 207 ASP A O 1
ATOM 1578 N N . LEU A 1 209 ? 25.670 44.086 6.346 1.00 24.16 208 LEU A N 1
ATOM 1579 C CA . LEU A 1 209 ? 25.017 45.410 6.294 1.00 22.90 208 LEU A CA 1
ATOM 1580 C C . LEU A 1 209 ? 23.522 45.315 6.502 1.00 23.71 208 LEU A C 1
ATOM 1581 O O . LEU A 1 209 ? 22.898 46.246 7.003 1.00 24.01 208 LEU A O 1
ATOM 1586 N N . ASN A 1 210 ? 22.904 44.207 6.141 1.00 24.13 209 ASN A N 1
ATOM 1587 C CA . ASN A 1 210 ? 21.459 44.159 6.379 1.00 24.83 209 ASN A CA 1
ATOM 1588 C C . ASN A 1 210 ? 21.126 43.559 7.739 1.00 24.64 209 ASN A C 1
ATOM 1589 O O . ASN A 1 210 ? 19.970 43.473 8.108 1.00 25.80 209 ASN A O 1
ATOM 1594 N N . GLY A 1 211 ? 22.159 43.237 8.527 1.00 22.58 210 GLY A N 1
ATOM 1595 C CA . GLY A 1 211 ? 21.948 42.728 9.887 1.00 22.95 210 GLY A CA 1
ATOM 1596 C C . GLY A 1 211 ? 21.655 41.229 9.962 1.00 22.28 210 GLY A C 1
ATOM 1597 O O . GLY A 1 211 ? 21.388 40.685 11.042 1.00 22.50 210 GLY A O 1
ATOM 1598 N N . LEU A 1 212 ? 21.753 40.546 8.830 1.00 22.79 211 LEU A N 1
ATOM 1599 C CA . LEU A 1 212 ? 21.514 39.100 8.763 1.00 23.59 211 LEU A CA 1
ATOM 1600 C C . LEU A 1 212 ? 22.558 38.303 9.538 1.00 22.58 211 LEU A C 1
ATOM 1601 O O . LEU A 1 212 ? 22.231 37.312 10.163 1.00 22.31 211 LEU A O 1
ATOM 1606 N N . ASP A 1 213 ? 23.810 38.733 9.516 1.00 24.44 212 ASP A N 1
ATOM 1607 C CA . ASP A 1 213 ? 24.846 38.065 10.328 1.00 23.47 212 ASP A CA 1
ATOM 1608 C C . ASP A 1 213 ? 24.424 38.108 11.788 1.00 23.20 212 ASP A C 1
ATOM 1609 O O . ASP A 1 213 ? 24.455 37.102 12.482 1.00 22.49 212 ASP A O 1
ATOM 1614 N N . ALA A 1 214 ? 24.036 39.276 12.279 1.00 22.23 213 ALA A N 1
ATOM 1615 C CA . ALA A 1 214 ? 23.578 39.363 13.669 1.00 21.12 213 ALA A CA 1
ATOM 1616 C C . ALA A 1 214 ? 22.357 38.468 13.925 1.00 21.23 213 ALA A C 1
ATOM 1617 O O . ALA A 1 214 ? 22.225 37.846 14.993 1.00 23.38 213 ALA A O 1
ATOM 1619 N N . ALA A 1 215 ? 21.441 38.438 12.960 1.00 20.89 214 ALA A N 1
ATOM 1620 C CA . ALA A 1 215 ? 20.224 37.660 13.099 1.00 22.09 214 ALA A CA 1
ATOM 1621 C C . ALA A 1 215 ? 20.543 36.193 13.269 1.00 21.54 214 ALA A C 1
ATOM 1622 O O . ALA A 1 215 ? 19.956 35.562 14.117 1.00 20.81 214 ALA A O 1
ATOM 1624 N N . ARG A 1 216 ? 21.460 35.660 12.462 1.00 22.37 215 ARG A N 1
ATOM 1625 C CA . ARG A 1 216 ? 21.831 34.258 12.543 1.00 22.65 215 ARG A CA 1
ATOM 1626 C C . ARG A 1 216 ? 22.388 33.961 13.916 1.00 21.84 215 ARG A C 1
ATOM 1627 O O . ARG A 1 216 ? 22.063 32.960 14.531 1.00 20.83 215 ARG A O 1
ATOM 1635 N N . LYS A 1 217 ? 23.230 34.858 14.408 1.00 23.26 216 LYS A N 1
ATOM 1636 C CA . LYS A 1 217 ? 23.841 34.670 15.716 1.00 20.35 216 LYS A CA 1
ATOM 1637 C C . LYS A 1 217 ? 22.751 34.649 16.780 1.00 20.99 216 LYS A C 1
ATOM 1638 O O . LYS A 1 217 ? 22.832 33.888 17.714 1.00 22.19 216 LYS A O 1
ATOM 1644 N N . SER A 1 218 ? 21.707 35.457 16.613 1.00 21.22 217 SER A N 1
ATOM 1645 C CA . SER A 1 218 ? 20.683 35.550 17.621 1.00 20.06 217 SER A CA 1
ATOM 1646 C C . SER A 1 218 ? 19.866 34.272 17.734 1.00 21.40 217 SER A C 1
ATOM 1647 O O . SER A 1 218 ? 19.366 33.962 18.825 1.00 20.51 217 SER A O 1
ATOM 1650 N N . VAL A 1 219 ? 19.716 33.558 16.607 1.00 23.48 218 VAL A N 1
ATOM 1651 C CA . VAL A 1 219 ? 18.995 32.263 16.567 1.00 23.07 218 VAL A CA 1
ATOM 1652 C C . VAL A 1 219 ? 19.792 31.238 17.350 1.00 23.38 218 VAL A C 1
ATOM 1653 O O . VAL A 1 219 ? 19.255 30.507 18.155 1.00 20.01 218 VAL A O 1
ATOM 1657 N N . ILE A 1 220 ? 21.073 31.169 17.064 1.00 21.75 219 ILE A N 1
ATOM 1658 C CA . ILE A 1 220 ? 21.956 30.217 17.722 1.00 20.61 219 ILE A CA 1
ATOM 1659 C C . ILE A 1 220 ? 21.948 30.480 19.228 1.00 21.88 219 ILE A C 1
ATOM 1660 O O . ILE A 1 220 ? 21.833 29.547 20.030 1.00 19.08 219 ILE A O 1
ATOM 1665 N N . LEU A 1 221 ? 22.016 31.757 19.605 1.00 22.62 220 LEU A N 1
ATOM 1666 C CA . LEU A 1 221 ? 22.006 32.143 21.029 1.00 21.45 220 LEU A CA 1
ATOM 1667 C C . LEU A 1 221 ? 20.709 31.762 21.732 1.00 23.08 220 LEU A C 1
ATOM 1668 O O . LEU A 1 221 ? 20.743 31.127 22.781 1.00 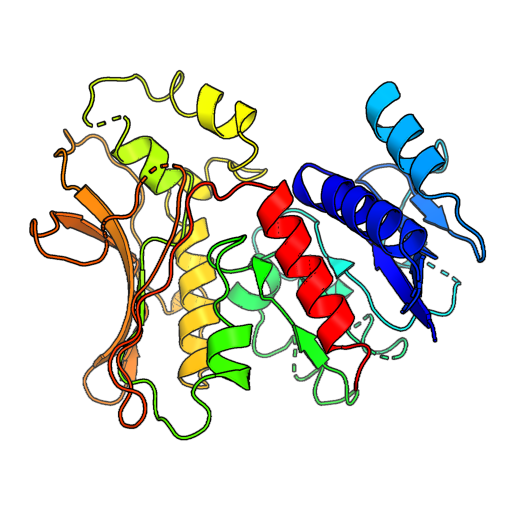23.35 220 LEU A O 1
ATOM 1673 N N . VAL A 1 222 ? 19.576 32.169 21.182 1.00 22.70 221 VAL A N 1
ATOM 1674 C CA . VAL A 1 222 ? 18.287 31.878 21.821 1.00 21.52 221 VAL A CA 1
ATOM 1675 C C . VAL A 1 222 ? 18.071 30.364 21.886 1.00 22.19 221 VAL A C 1
ATOM 1676 O O . VAL A 1 222 ? 17.659 29.846 22.914 1.00 22.05 221 VAL A O 1
ATOM 1680 N N . ASN A 1 223 ? 18.389 29.629 20.813 1.00 23.86 222 ASN A N 1
ATOM 1681 C CA . ASN A 1 223 ? 18.209 28.149 20.824 1.00 22.81 222 ASN A CA 1
ATOM 1682 C C . ASN A 1 223 ? 19.162 27.470 21.817 1.00 23.86 222 ASN A C 1
ATOM 1683 O O . ASN A 1 223 ? 18.782 26.568 22.545 1.00 22.03 222 ASN A O 1
ATOM 1688 N N . HIS A 1 224 ? 20.419 27.893 21.833 1.00 20.40 223 HIS A N 1
ATOM 1689 C CA . HIS A 1 224 ? 21.348 27.383 22.823 1.00 20.60 223 HIS A CA 1
ATOM 1690 C C . HIS A 1 224 ? 20.907 27.651 24.285 1.00 22.64 223 HIS A C 1
ATOM 1691 O O . HIS A 1 224 ? 20.886 26.762 25.090 1.00 21.86 223 HIS A O 1
ATOM 1698 N N . ILE A 1 225 ? 20.597 28.894 24.616 1.00 20.84 224 ILE A N 1
ATOM 1699 C CA . ILE A 1 225 ? 20.344 29.262 25.981 1.00 20.85 224 ILE A CA 1
ATOM 1700 C C . ILE A 1 225 ? 18.979 28.788 26.423 1.00 22.63 224 ILE A C 1
ATOM 1701 O O . ILE A 1 225 ? 18.870 28.240 27.541 1.00 20.80 224 ILE A O 1
ATOM 1706 N N . PHE A 1 226 ? 17.938 29.008 25.600 1.00 21.79 225 PHE A N 1
ATOM 1707 C CA . PHE A 1 226 ? 16.583 28.679 26.059 1.00 20.33 225 PHE A CA 1
ATOM 1708 C C . PHE A 1 226 ? 15.983 27.394 25.517 1.00 21.84 225 PHE A C 1
ATOM 1709 O O . PHE A 1 226 ? 14.856 27.049 25.846 1.00 21.93 225 PHE A O 1
ATOM 1717 N N . GLY A 1 227 ? 16.739 26.653 24.723 1.00 22.77 226 GLY A N 1
ATOM 1718 C CA . GLY A 1 227 ? 16.271 25.353 24.287 1.00 23.66 226 GLY A CA 1
ATOM 1719 C C . GLY A 1 227 ? 15.183 25.383 23.239 1.00 25.77 226 GLY A C 1
ATOM 1720 O O . GLY A 1 227 ? 14.446 24.415 23.080 1.00 28.04 226 GLY A O 1
ATOM 1721 N N . THR A 1 228 ? 15.064 26.483 22.516 1.00 22.54 227 THR A N 1
ATOM 1722 C CA . THR A 1 228 ? 14.088 26.598 21.468 1.00 20.48 227 THR A CA 1
ATOM 1723 C C . THR A 1 228 ? 14.694 26.083 20.164 1.00 21.35 227 THR A C 1
ATOM 1724 O O . THR A 1 228 ? 15.888 25.730 20.117 1.00 19.23 227 THR A O 1
ATOM 1728 N N . GLU A 1 229 ? 13.865 26.033 19.112 1.00 20.66 228 GLU A N 1
ATOM 1729 C CA . GLU A 1 229 ? 14.327 25.640 17.795 1.00 23.50 228 GLU A CA 1
ATOM 1730 C C . GLU A 1 229 ? 13.866 26.698 16.797 1.00 24.02 228 GLU A C 1
ATOM 1731 O O . GLU A 1 229 ? 13.288 26.378 15.767 1.00 22.61 228 GLU A O 1
ATOM 1737 N N . TYR A 1 230 ? 14.140 27.970 17.126 1.00 25.13 229 TYR A N 1
ATOM 1738 C CA . TYR A 1 230 ? 13.770 29.061 16.280 1.00 22.95 229 TYR A CA 1
ATOM 1739 C C . TYR A 1 230 ? 14.626 29.032 14.995 1.00 22.42 229 TYR A C 1
ATOM 1740 O O . TYR A 1 230 ? 15.668 28.367 14.940 1.00 20.38 229 TYR A O 1
ATOM 1749 N N . THR A 1 231 ? 14.105 29.699 13.965 1.00 23.05 230 THR A N 1
ATOM 1750 C CA . THR A 1 231 ? 14.819 29.975 12.731 1.00 22.81 230 THR A CA 1
ATOM 1751 C C . THR A 1 231 ? 14.877 31.512 12.577 1.00 23.81 230 THR A C 1
ATOM 1752 O O . THR A 1 231 ? 14.392 32.263 13.432 1.00 22.90 230 THR A O 1
ATOM 1756 N N . LEU A 1 232 ? 15.401 31.982 11.453 1.00 22.76 231 LEU A N 1
ATOM 1757 C CA . LEU A 1 232 ? 15.446 33.417 11.165 1.00 24.43 231 LEU A CA 1
ATOM 1758 C C . LEU A 1 232 ? 14.074 34.051 11.133 1.00 25.58 231 LEU A C 1
ATOM 1759 O O . LEU A 1 232 ? 13.947 35.241 11.400 1.00 26.68 231 LEU A O 1
ATOM 1764 N N . ASN A 1 233 ? 13.042 33.254 10.824 1.00 24.63 232 ASN A N 1
ATOM 1765 C CA . ASN A 1 233 ? 11.672 33.728 10.785 1.00 24.28 232 ASN A CA 1
ATOM 1766 C C . ASN A 1 233 ? 11.160 34.145 12.157 1.00 24.61 232 ASN A C 1
ATOM 1767 O O . ASN A 1 233 ? 10.158 34.833 12.258 1.00 29.06 232 ASN A O 1
ATOM 1772 N N . ASP A 1 234 ? 11.875 33.794 13.216 1.00 24.70 233 ASP A N 1
ATOM 1773 C CA . ASP A 1 234 ? 11.397 33.993 14.584 1.00 22.07 233 ASP A CA 1
ATOM 1774 C C . ASP A 1 234 ? 12.118 35.054 15.361 1.00 25.34 233 ASP A C 1
ATOM 1775 O O . ASP A 1 234 ? 11.860 35.206 16.554 1.00 26.34 233 ASP A O 1
ATOM 1780 N N . VAL A 1 235 ? 13.048 35.758 14.716 1.00 23.34 234 VAL A N 1
ATOM 1781 C CA . VAL A 1 235 ? 13.859 36.755 15.398 1.00 21.67 234 VAL A CA 1
ATOM 1782 C C . VAL A 1 235 ? 13.679 38.085 14.711 1.00 21.81 234 VAL A C 1
ATOM 1783 O O . VAL A 1 235 ? 13.241 38.124 13.581 1.00 21.85 234 VAL A O 1
ATOM 1787 N N . GLU A 1 236 ? 13.993 39.178 15.411 1.00 21.05 235 GLU A N 1
ATOM 1788 C CA . GLU A 1 236 ? 13.870 40.545 14.858 1.00 22.39 235 GLU A CA 1
ATOM 1789 C C . GLU A 1 236 ? 15.291 41.093 14.645 1.00 25.06 235 GLU A C 1
ATOM 1790 O O . GLU A 1 236 ? 16.197 40.851 15.480 1.00 23.12 235 GLU A O 1
ATOM 1792 N N . TYR A 1 237 ? 15.505 41.762 13.517 1.00 23.11 236 TYR A N 1
ATOM 1793 C CA . TYR A 1 237 ? 16.803 42.342 13.237 1.00 25.98 236 TYR A CA 1
ATOM 1794 C C . TYR A 1 237 ? 16.710 43.561 12.338 1.00 29.00 236 TYR A C 1
ATOM 1795 O O . TYR A 1 237 ? 15.720 43.751 11.660 1.00 27.44 236 TYR A O 1
ATOM 1804 N N . SER A 1 238 ? 17.761 44.374 12.352 1.00 28.86 237 SER A N 1
ATOM 1805 C CA . SER A 1 238 ? 17.823 45.588 11.566 1.00 31.91 237 SER A CA 1
ATOM 1806 C C . SER A 1 238 ? 19.215 45.704 10.944 1.00 30.11 237 SER A C 1
ATOM 1807 O O . SER A 1 238 ? 20.186 45.221 11.512 1.00 27.78 237 SER A O 1
ATOM 1810 N N . GLY A 1 239 ? 19.309 46.434 9.844 1.00 27.79 238 GLY A N 1
ATOM 1811 C CA . GLY A 1 239 ? 20.586 46.620 9.161 1.00 29.44 238 GLY A CA 1
ATOM 1812 C C . GLY A 1 239 ? 20.973 48.064 9.306 1.00 28.69 238 GLY A C 1
ATOM 1813 O O . GLY A 1 239 ? 20.384 48.794 10.081 1.00 27.68 238 GLY A O 1
ATOM 1814 N N . VAL A 1 240 ? 21.969 48.480 8.542 1.00 28.05 239 VAL A N 1
ATOM 1815 C CA . VAL A 1 240 ? 22.393 49.868 8.525 1.00 29.81 239 VAL A CA 1
ATOM 1816 C C . VAL A 1 240 ? 21.421 50.632 7.625 1.00 32.18 239 VAL A C 1
ATOM 1817 O O . VAL A 1 240 ? 20.887 50.071 6.691 1.00 34.63 239 VAL A O 1
ATOM 1821 N N . ASP A 1 241 ? 21.144 51.890 7.924 1.00 33.74 240 ASP A N 1
ATOM 1822 C CA . ASP A 1 241 ? 20.282 52.680 7.065 1.00 38.33 240 ASP A CA 1
ATOM 1823 C C . ASP A 1 241 ? 20.935 54.033 6.845 1.00 37.18 240 ASP A C 1
ATOM 1824 O O . ASP A 1 241 ? 22.086 54.248 7.225 1.00 35.45 240 ASP A O 1
ATOM 1829 N N . GLU A 1 242 ? 20.199 54.961 6.257 1.00 41.61 241 GLU A N 1
ATOM 1830 C CA . GLU A 1 242 ? 20.811 56.226 5.838 1.00 44.34 241 GLU A CA 1
ATOM 1831 C C . GLU A 1 242 ? 20.902 57.271 6.960 1.00 44.94 241 GLU A C 1
ATOM 1832 O O . GLU A 1 242 ? 21.242 58.428 6.720 1.00 48.98 241 GLU A O 1
ATOM 1838 N N . ARG A 1 243 ? 20.680 56.867 8.195 1.00 43.88 242 ARG A N 1
ATOM 1839 C CA . ARG A 1 243 ? 20.710 57.832 9.268 1.00 43.42 242 ARG A CA 1
ATOM 1840 C C . ARG A 1 243 ? 22.121 58.395 9.551 1.00 42.66 242 ARG A C 1
ATOM 1841 O O . ARG A 1 243 ? 23.149 57.907 9.073 1.00 40.02 242 ARG A O 1
ATOM 1849 N N . SER A 1 244 ? 22.164 59.462 10.323 1.00 41.26 243 SER A N 1
ATOM 1850 C CA . SER A 1 244 ? 23.431 59.932 10.811 1.00 42.37 243 SER A CA 1
ATOM 1851 C C . SER A 1 244 ? 23.621 59.229 12.149 1.00 40.49 243 SER A C 1
ATOM 1852 O O . SER A 1 244 ? 22.834 59.456 13.077 1.00 40.25 243 SER A O 1
ATOM 1855 N N . TYR A 1 245 ? 24.644 58.384 12.266 1.00 37.88 244 TYR A N 1
ATOM 1856 C CA . TYR A 1 245 ? 24.835 57.647 13.520 1.00 35.30 244 TYR A CA 1
ATOM 1857 C C . TYR A 1 245 ? 25.524 58.464 14.614 1.00 34.07 244 TYR A C 1
ATOM 1858 O O . TYR A 1 245 ? 26.353 59.310 14.328 1.00 30.97 244 TYR A O 1
ATOM 1867 N N . ASN A 1 246 ? 25.154 58.195 15.860 1.00 32.75 245 ASN A N 1
ATOM 1868 C CA . ASN A 1 246 ? 25.790 58.771 17.019 1.00 34.86 245 ASN A CA 1
ATOM 1869 C C . ASN A 1 246 ? 27.002 57.959 17.468 1.00 32.53 245 ASN A C 1
ATOM 1870 O O . ASN A 1 246 ? 27.095 56.765 17.189 1.00 30.21 245 ASN A O 1
ATOM 1875 N N . ALA A 1 247 ? 27.906 58.612 18.203 1.00 29.90 246 ALA A N 1
ATOM 1876 C CA . ALA A 1 247 ? 29.136 57.983 18.690 1.00 29.38 246 ALA A CA 1
ATOM 1877 C C . ALA A 1 247 ? 28.848 56.801 19.615 1.00 27.53 246 ALA A C 1
ATOM 1878 O O . ALA A 1 247 ? 29.649 55.879 19.717 1.00 28.31 246 ALA A O 1
ATOM 1880 N N . ASN A 1 248 ? 27.695 56.826 20.282 1.00 25.96 247 ASN A N 1
ATOM 1881 C CA . ASN A 1 248 ? 27.317 55.752 21.192 1.00 24.96 247 ASN A CA 1
ATOM 1882 C C . ASN A 1 248 ? 26.324 54.710 20.626 1.00 24.14 247 ASN A C 1
ATOM 1883 O O . ASN A 1 248 ? 25.837 53.854 21.353 1.00 24.30 247 ASN A O 1
ATOM 1888 N N . ASP A 1 249 ? 26.117 54.719 19.311 1.00 23.39 248 ASP A N 1
ATOM 1889 C CA . ASP A 1 249 ? 25.253 53.736 18.668 1.00 24.29 248 ASP A CA 1
ATOM 1890 C C . ASP A 1 249 ? 26.032 52.447 18.384 1.00 22.71 248 ASP A C 1
ATOM 1891 O O . ASP A 1 249 ? 27.158 52.481 17.845 1.00 21.85 248 ASP A O 1
ATOM 1896 N N . ARG A 1 250 ? 25.393 51.341 18.734 1.00 21.58 249 ARG A N 1
ATOM 1897 C CA . ARG A 1 250 ? 25.887 49.999 18.510 1.00 21.99 249 ARG A CA 1
ATOM 1898 C C . ARG A 1 250 ? 24.723 49.098 18.099 1.00 22.80 249 ARG A C 1
ATOM 1899 O O . ARG A 1 250 ? 23.555 49.318 18.506 1.00 24.44 249 ARG A O 1
ATOM 1907 N N . LEU A 1 251 ? 25.043 48.085 17.294 1.00 24.61 250 LEU A N 1
ATOM 1908 C CA . LEU A 1 251 ? 24.085 47.050 16.926 1.00 21.87 250 LEU A CA 1
ATOM 1909 C C . LEU A 1 251 ? 24.209 45.963 18.001 1.00 21.15 250 LEU A C 1
ATOM 1910 O O . LEU A 1 251 ? 25.158 45.168 18.038 1.00 23.75 250 LEU A O 1
ATOM 1915 N N . VAL A 1 252 ? 23.235 45.948 18.892 1.00 20.15 251 VAL A N 1
ATOM 1916 C CA . VAL A 1 252 ? 23.242 45.052 20.037 1.00 21.34 251 VAL A CA 1
ATOM 1917 C C . VAL A 1 252 ? 22.267 43.906 19.822 1.00 22.02 251 VAL A C 1
ATOM 1918 O O . VAL A 1 252 ? 21.129 44.107 19.400 1.00 23.75 251 VAL A O 1
ATOM 1922 N N . THR A 1 253 ? 22.743 42.708 20.109 1.00 22.09 252 THR A N 1
ATOM 1923 C CA . THR A 1 253 ? 21.965 41.492 20.018 1.00 21.33 252 THR A CA 1
ATOM 1924 C C . THR A 1 253 ? 21.577 41.074 21.435 1.00 21.98 252 THR A C 1
ATOM 1925 O O . THR A 1 253 ? 22.458 40.856 22.306 1.00 21.21 252 THR A O 1
ATOM 1929 N N . GLU A 1 254 ? 20.266 40.972 21.657 1.00 24.10 253 GLU A N 1
ATOM 1930 C CA . GLU A 1 254 ? 19.697 40.551 22.956 1.00 25.11 253 GLU A CA 1
ATOM 1931 C C . GLU A 1 254 ? 18.818 39.279 22.873 1.00 24.57 253 GLU A C 1
ATOM 1932 O O . GLU A 1 254 ? 18.016 39.084 21.926 1.00 20.73 253 GLU A O 1
ATOM 1938 N N . VAL A 1 255 ? 18.933 38.452 23.900 1.00 19.62 254 VAL A N 1
ATOM 1939 C CA . VAL A 1 255 ? 18.162 37.230 24.031 1.00 21.84 254 VAL A CA 1
ATOM 1940 C C . VAL A 1 255 ? 17.695 37.185 25.463 1.00 22.50 254 VAL A C 1
ATOM 1941 O O . VAL A 1 255 ? 18.488 37.312 26.415 1.00 24.92 254 VAL A O 1
ATOM 1945 N N . TYR A 1 256 ? 16.407 37.018 25.626 1.00 22.98 255 TYR A N 1
ATOM 1946 C CA . TYR A 1 256 ? 15.761 37.078 26.941 1.00 25.09 255 TYR A CA 1
ATOM 1947 C C . TYR A 1 256 ? 14.347 36.534 26.811 1.00 24.52 255 TYR A C 1
ATOM 1948 O O . TYR A 1 256 ? 13.924 36.234 25.723 1.00 22.87 255 TYR A O 1
ATOM 1957 N N . VAL A 1 257 ? 13.622 36.419 27.924 1.00 26.78 256 VAL A N 1
ATOM 1958 C CA . VAL A 1 257 ? 12.254 35.914 27.913 1.00 27.82 256 VAL A CA 1
ATOM 1959 C C . VAL A 1 257 ? 11.259 37.061 28.161 1.00 30.54 256 VAL A C 1
ATOM 1960 O O . VAL A 1 257 ? 11.431 37.824 29.096 1.00 26.07 256 VAL A O 1
ATOM 1964 N N . ASP A 1 258 ? 10.263 37.191 27.288 1.00 33.58 257 ASP A N 1
ATOM 1965 C CA . ASP A 1 258 ? 9.209 38.203 27.387 1.00 37.08 257 ASP A CA 1
ATOM 1966 C C . ASP A 1 258 ? 7.905 37.475 27.436 1.00 40.71 257 ASP A C 1
ATOM 1967 O O . ASP A 1 258 ? 7.565 36.755 26.482 1.00 38.51 257 ASP A O 1
ATOM 1969 N N . ASP A 1 259 ? 7.183 37.651 28.537 1.00 43.73 258 ASP A N 1
ATOM 1970 C CA . ASP A 1 259 ? 5.888 37.004 28.728 1.00 45.88 258 ASP A CA 1
ATOM 1971 C C . ASP A 1 259 ? 5.999 35.510 28.409 1.00 44.74 258 ASP A C 1
ATOM 1972 O O . ASP A 1 259 ? 5.376 35.007 27.474 1.00 43.87 258 ASP A O 1
ATOM 1974 N N . ARG A 1 260 ? 6.870 34.839 29.162 1.00 45.40 259 ARG A N 1
ATOM 1975 C CA . ARG A 1 260 ? 7.076 33.389 29.073 1.00 43.01 259 ARG A CA 1
ATOM 1976 C C . ARG A 1 260 ? 7.632 32.868 27.724 1.00 40.73 259 ARG A C 1
ATOM 1977 O O . ARG A 1 260 ? 7.899 31.674 27.617 1.00 44.33 259 ARG A O 1
ATOM 1979 N N . ARG A 1 261 ? 7.817 33.746 26.726 1.00 34.23 260 ARG A N 1
ATOM 1980 C CA . ARG A 1 261 ? 8.382 33.380 25.430 1.00 31.97 260 ARG A CA 1
ATOM 1981 C C . ARG A 1 261 ? 9.801 33.918 25.254 1.00 27.79 260 ARG A C 1
ATOM 1982 O O . ARG A 1 261 ? 10.015 35.104 25.478 1.00 26.80 260 ARG A O 1
ATOM 1986 N N . PRO A 1 262 ? 10.790 33.057 24.891 1.00 26.10 261 PRO A N 1
ATOM 1987 C CA . PRO A 1 262 ? 12.116 33.607 24.567 1.00 24.59 261 PRO A CA 1
ATOM 1988 C C . PRO A 1 262 ? 12.079 34.484 23.339 1.00 25.56 261 PRO A C 1
ATOM 1989 O O . PRO A 1 262 ? 11.359 34.182 22.375 1.00 22.09 261 PRO A O 1
ATOM 1993 N N . VAL A 1 263 ? 12.837 35.576 23.378 1.00 25.39 262 VAL A N 1
ATOM 1994 C CA . VAL A 1 263 ? 12.902 36.507 22.260 1.00 25.69 262 VAL A CA 1
ATOM 1995 C C . VAL A 1 263 ? 14.352 36.758 21.877 1.00 24.70 262 VAL A C 1
ATOM 1996 O O . VAL A 1 263 ? 15.258 36.739 22.737 1.00 23.35 262 VAL A O 1
ATOM 2000 N N . ALA A 1 264 ? 14.561 36.989 20.586 1.00 24.35 263 ALA A N 1
ATOM 2001 C CA . ALA A 1 264 ? 15.890 37.281 20.038 1.00 24.98 263 ALA A CA 1
ATOM 2002 C C . ALA A 1 264 ? 15.757 38.526 19.196 1.00 25.07 263 ALA A C 1
ATOM 2003 O O . ALA A 1 264 ? 15.015 38.551 18.213 1.00 22.63 263 ALA A O 1
ATOM 2005 N N A VAL A 1 265 ? 16.476 39.573 19.570 0.50 24.46 264 VAL A N 1
ATOM 2006 N N B VAL A 1 265 ? 16.466 39.569 19.578 0.50 24.66 264 VAL A N 1
ATOM 2007 C CA A VAL A 1 265 ? 16.377 40.855 18.884 0.50 24.77 264 VAL A CA 1
ATOM 2008 C CA B VAL A 1 265 ? 16.425 40.798 18.822 0.50 25.34 264 VAL A CA 1
ATOM 2009 C C A VAL A 1 265 ? 17.721 41.565 18.701 0.50 23.86 264 VAL A C 1
ATOM 2010 C C B VAL A 1 265 ? 17.831 41.348 18.625 0.50 23.81 264 VAL A C 1
ATOM 2011 O O A VAL A 1 265 ? 18.405 41.822 19.691 0.50 24.37 264 VAL A O 1
ATOM 2012 O O B VAL A 1 265 ? 18.699 41.178 19.475 0.50 25.01 264 VAL A O 1
ATOM 2019 N N . SER A 1 266 ? 18.052 41.943 17.462 1.00 24.30 265 SER A N 1
ATOM 2020 C CA . SER A 1 266 ? 19.263 42.727 17.159 1.00 22.95 265 SER A CA 1
ATOM 2021 C C . SER A 1 266 ? 18.819 44.135 16.706 1.00 25.63 265 SER A C 1
ATOM 2022 O O . SER A 1 266 ? 18.003 44.288 15.800 1.00 23.78 265 SER A O 1
ATOM 2025 N N . ARG A 1 267 ? 19.328 45.169 17.344 1.00 26.32 266 ARG A N 1
ATOM 2026 C CA . ARG A 1 267 ? 18.807 46.502 17.062 1.00 28.92 266 ARG A CA 1
ATOM 2027 C C . ARG A 1 267 ? 19.875 47.550 17.321 1.00 28.74 266 ARG A C 1
ATOM 2028 O O . ARG A 1 267 ? 20.803 47.320 18.051 1.00 21.35 266 ARG A O 1
ATOM 2036 N N . ILE A 1 268 ? 19.741 48.706 16.696 1.00 30.14 267 ILE A N 1
ATOM 2037 C CA . ILE A 1 268 ? 20.690 49.776 16.929 1.00 29.59 267 ILE A CA 1
ATOM 2038 C C . ILE A 1 268 ? 20.265 50.532 18.187 1.00 31.08 267 ILE A C 1
ATOM 2039 O O . ILE A 1 268 ? 19.149 51.007 18.271 1.00 35.09 267 ILE A O 1
ATOM 2044 N N . ILE A 1 269 ? 21.159 50.626 19.168 1.00 28.17 268 ILE A N 1
ATOM 2045 C CA . ILE A 1 269 ? 20.878 51.266 20.428 1.00 30.66 268 ILE A CA 1
ATOM 2046 C C . ILE A 1 269 ? 21.948 52.307 20.752 1.00 30.01 268 ILE A C 1
ATOM 2047 O O . ILE A 1 269 ? 23.136 52.067 20.540 1.00 28.24 268 ILE A O 1
ATOM 2052 N N . SER A 1 270 ? 21.532 53.430 21.325 1.00 28.68 269 SER A N 1
ATOM 2053 C CA . SER A 1 270 ? 22.466 54.432 21.828 1.00 29.78 269 SER A CA 1
ATOM 2054 C C . SER A 1 270 ? 22.746 54.097 23.274 1.00 30.47 269 SER A C 1
ATOM 2055 O O . SER A 1 270 ? 21.904 54.309 24.145 1.00 31.90 269 SER A O 1
ATOM 2058 N N . LEU A 1 271 ? 23.946 53.604 23.528 1.00 27.53 270 LEU A N 1
ATOM 2059 C CA . LEU A 1 271 ? 24.296 53.106 24.847 1.00 27.85 270 LEU A CA 1
ATOM 2060 C C . LEU A 1 271 ? 24.697 54.197 25.822 1.00 28.00 270 LEU A C 1
ATOM 2061 O O . LEU A 1 271 ? 25.260 55.222 25.441 1.00 24.24 270 LEU A O 1
ATOM 2066 N N . ASN A 1 272 ? 24.369 53.945 27.089 1.00 31.72 271 ASN A N 1
ATOM 2067 C CA . ASN A 1 272 ? 24.780 54.764 28.205 1.00 34.26 271 ASN A CA 1
ATOM 2068 C C . ASN A 1 272 ? 26.259 54.593 28.425 1.00 33.38 271 ASN A C 1
ATOM 2069 O O . ASN A 1 272 ? 26.812 53.517 28.172 1.00 29.14 271 ASN A O 1
ATOM 2074 N N . LYS A 1 273 ? 26.881 55.664 28.922 1.00 32.97 272 LYS A N 1
ATOM 2075 C CA . LYS A 1 273 ? 28.305 55.723 29.172 1.00 35.22 272 LYS A CA 1
ATOM 2076 C C . LYS A 1 273 ? 28.780 54.613 30.072 1.00 34.10 272 LYS A C 1
ATOM 2077 O O . LYS A 1 273 ? 29.855 54.095 29.869 1.00 40.06 272 LYS A O 1
ATOM 2079 N N . ASP A 1 274 ? 27.988 54.247 31.069 1.00 35.60 273 ASP A N 1
ATOM 2080 C CA . ASP A 1 274 ? 28.388 53.216 32.027 1.00 37.21 273 ASP A CA 1
ATOM 2081 C C . ASP A 1 274 ? 27.991 51.779 31.649 1.00 34.43 273 ASP A C 1
ATOM 2082 O O . ASP A 1 274 ? 28.182 50.857 32.429 1.00 33.60 273 ASP A O 1
ATOM 2087 N N . ASP A 1 275 ? 27.469 51.586 30.447 1.00 31.88 274 ASP A N 1
ATOM 2088 C CA . ASP A 1 275 ? 27.119 50.258 29.964 1.00 28.64 274 ASP A CA 1
ATOM 2089 C C . ASP A 1 275 ? 28.398 49.472 29.736 1.00 26.73 274 ASP A C 1
ATOM 2090 O O . ASP A 1 275 ? 29.316 50.009 29.144 1.00 25.10 274 ASP A O 1
ATOM 2095 N N . PHE A 1 276 ? 28.470 48.205 30.137 1.00 26.21 275 PHE A N 1
ATOM 2096 C CA . PHE A 1 276 ? 29.696 47.412 29.887 1.00 26.00 275 PHE A CA 1
ATOM 2097 C C . PHE A 1 276 ? 30.052 47.385 28.414 1.00 24.10 275 PHE A C 1
ATOM 2098 O O . PHE A 1 276 ? 31.213 47.396 28.030 1.00 22.58 275 PHE A O 1
ATOM 2106 N N . LEU A 1 277 ? 29.037 47.377 27.581 1.00 24.98 276 LEU A N 1
ATOM 2107 C CA . LEU A 1 277 ? 29.271 47.219 26.148 1.00 25.12 276 LEU A CA 1
ATOM 2108 C C . LEU A 1 277 ? 30.008 48.404 25.560 1.00 22.99 276 LEU A C 1
ATOM 2109 O O . LEU A 1 277 ? 30.606 48.304 24.475 1.00 23.27 276 LEU A O 1
ATOM 2122 N N . SER A 1 279 ? 32.578 49.536 26.907 1.00 25.40 278 SER A N 1
ATOM 2123 C CA . SER A 1 279 ? 34.000 49.335 27.175 1.00 24.98 278 SER A CA 1
ATOM 2124 C C . SER A 1 279 ? 34.672 48.617 25.996 1.00 25.54 278 SER A C 1
ATOM 2125 O O . SER A 1 279 ? 35.886 48.545 25.930 1.00 25.66 278 SER A O 1
ATOM 2128 N N . ILE A 1 280 ? 33.866 48.069 25.091 1.00 24.35 279 ILE A N 1
ATOM 2129 C CA . ILE A 1 280 ? 34.407 47.293 23.988 1.00 24.06 279 ILE A CA 1
ATOM 2130 C C . ILE A 1 280 ? 35.002 48.195 22.918 1.00 23.67 279 ILE A C 1
ATOM 2131 O O . ILE A 1 280 ? 34.339 49.097 22.375 1.00 24.19 279 ILE A O 1
ATOM 2136 N N . GLY A 1 281 ? 36.257 47.920 22.597 1.00 25.10 280 GLY A N 1
ATOM 2137 C CA . GLY A 1 281 ? 37.021 48.740 21.665 1.00 25.30 280 GLY A CA 1
ATOM 2138 C C . GLY A 1 281 ? 36.589 48.527 20.231 1.00 24.66 280 GLY A C 1
ATOM 2139 O O . GLY A 1 281 ? 35.854 47.586 19.898 1.00 23.90 280 GLY A O 1
ATOM 2148 N N . ASP A 1 283 ? 37.932 47.388 17.631 1.00 22.57 282 ASP A N 1
ATOM 2149 C CA . ASP A 1 283 ? 38.226 46.104 16.963 1.00 21.82 282 ASP A CA 1
ATOM 2150 C C . ASP A 1 283 ? 37.768 44.875 17.730 1.00 23.03 282 ASP A C 1
ATOM 2151 O O . ASP A 1 283 ? 38.055 43.735 17.323 1.00 22.22 282 ASP A O 1
ATOM 2156 N N . GLY A 1 284 ? 37.019 45.081 18.802 1.00 22.62 283 GLY A N 1
ATOM 2157 C CA . GLY A 1 284 ? 36.639 43.963 19.642 1.00 23.66 283 GLY A CA 1
ATOM 2158 C C . GLY A 1 284 ? 35.165 43.648 19.618 1.00 22.60 283 GLY A C 1
ATOM 2159 O O . GLY A 1 284 ? 34.370 44.390 19.026 1.00 23.82 283 GLY A O 1
ATOM 2160 N N . LEU A 1 285 ? 34.814 42.564 20.310 1.00 22.13 284 LEU A N 1
ATOM 2161 C CA . LEU A 1 285 ? 33.426 42.140 20.528 1.00 21.39 284 LEU A CA 1
ATOM 2162 C C . LEU A 1 285 ? 33.260 41.773 22.000 1.00 21.18 284 LEU A C 1
ATOM 2163 O O . LEU A 1 285 ? 34.246 41.655 22.742 1.00 21.76 284 LEU A O 1
ATOM 2168 N N . GLY A 1 286 ? 32.033 41.591 22.451 1.00 23.05 285 GLY A N 1
ATOM 2169 C CA . GLY A 1 286 ? 31.816 41.224 23.846 1.00 21.75 285 GLY A CA 1
ATOM 2170 C C . GLY A 1 286 ? 30.361 41.180 24.204 1.00 21.88 285 GLY A C 1
ATOM 2171 O O . GLY A 1 286 ? 29.512 41.562 23.408 1.00 20.27 285 GLY A O 1
ATOM 2172 N N . TYR A 1 287 ? 30.090 40.696 25.408 1.00 20.93 286 TYR A N 1
ATOM 2173 C CA . TYR A 1 287 ? 28.755 40.512 25.885 1.00 19.73 286 TYR A CA 1
ATOM 2174 C C . TYR A 1 287 ? 28.649 40.479 27.423 1.00 19.76 286 TYR A C 1
ATOM 2175 O O . TYR A 1 287 ? 29.653 40.465 28.173 1.00 17.63 286 TYR A O 1
ATOM 2184 N N A GLN A 1 288 ? 27.414 40.398 27.888 0.50 20.64 287 GLN A N 1
ATOM 2185 N N B GLN A 1 288 ? 27.401 40.606 27.858 0.50 19.80 287 GLN A N 1
ATOM 2186 C CA A GLN A 1 288 ? 27.117 40.330 29.292 0.50 21.13 287 GLN A CA 1
ATOM 2187 C CA B GLN A 1 288 ? 27.019 40.486 29.238 0.50 19.17 287 GLN A CA 1
ATOM 2188 C C A GLN A 1 288 ? 26.059 39.240 29.471 0.50 21.46 287 GLN A C 1
ATOM 2189 C C B GLN A 1 288 ? 25.958 39.408 29.287 0.50 18.60 287 GLN A C 1
ATOM 2190 O O A GLN A 1 288 ? 25.064 39.250 28.745 0.50 20.18 287 GLN A O 1
ATOM 2191 O O B GLN A 1 288 ? 25.148 39.284 28.379 0.50 17.44 287 GLN A O 1
ATOM 2202 N N A ILE A 1 289 ? 26.264 38.308 30.409 0.80 20.71 288 ILE A N 1
ATOM 2203 N N B ILE A 1 289 ? 25.958 38.651 30.389 0.20 17.58 288 ILE A N 1
ATOM 2204 C CA A ILE A 1 289 ? 25.222 37.365 30.724 0.80 20.07 288 ILE A CA 1
ATOM 2205 C CA B ILE A 1 289 ? 24.949 37.628 30.670 0.20 16.46 288 ILE A CA 1
ATOM 2206 C C A ILE A 1 289 ? 24.804 37.547 32.167 0.80 20.75 288 ILE A C 1
ATOM 2207 C C B ILE A 1 289 ? 24.446 37.809 32.104 0.20 17.68 288 ILE A C 1
ATOM 2208 O O A ILE A 1 289 ? 25.608 37.469 33.091 0.80 16.60 288 ILE A O 1
ATOM 2209 O O B ILE A 1 289 ? 25.259 38.004 33.003 0.20 17.38 288 ILE A O 1
ATOM 2218 N N A GLU A 1 290 ? 23.500 37.762 32.352 0.70 20.58 289 GLU A N 1
ATOM 2219 N N B GLU A 1 290 ? 23.134 37.740 32.343 0.30 18.96 289 GLU A N 1
ATOM 2220 C CA A GLU A 1 290 ? 22.865 37.786 33.674 0.70 19.57 289 GLU A CA 1
ATOM 2221 C CA B GLU A 1 290 ? 22.628 37.806 33.704 0.30 18.13 289 GLU A CA 1
ATOM 2222 C C A GLU A 1 290 ? 22.436 36.381 34.051 0.70 20.67 289 GLU A C 1
ATOM 2223 C C B GLU A 1 290 ? 22.254 36.396 34.146 0.30 19.62 289 GLU A C 1
ATOM 2224 O O A GLU A 1 290 ? 21.713 35.763 33.296 0.70 22.45 289 GLU A O 1
ATOM 2225 O O B GLU A 1 290 ? 21.412 35.770 33.521 0.30 20.79 289 GLU A O 1
ATOM 2236 N N . THR A 1 291 ? 22.870 35.907 35.226 1.00 20.68 290 THR A N 1
ATOM 2237 C CA . THR A 1 291 ? 22.615 34.543 35.719 1.00 19.99 290 THR A CA 1
ATOM 2238 C C . THR A 1 291 ? 22.027 34.562 37.089 1.00 21.51 290 THR A C 1
ATOM 2239 O O . THR A 1 291 ? 22.195 35.530 37.834 1.00 21.04 290 THR A O 1
ATOM 2243 N N . ASP A 1 292 ? 21.384 33.461 37.473 1.00 19.87 291 ASP A N 1
ATOM 2244 C CA . ASP A 1 292 ? 20.774 33.450 38.767 1.00 21.27 291 ASP A CA 1
ATOM 2245 C C . ASP A 1 292 ? 21.695 32.902 39.882 1.00 19.23 291 ASP A C 1
ATOM 2246 O O . ASP A 1 292 ? 21.364 33.070 41.036 1.00 18.74 291 ASP A O 1
ATOM 2251 N N . SER A 1 293 ? 22.819 32.249 39.526 1.00 19.57 292 SER A N 1
ATOM 2252 C CA . SER A 1 293 ? 23.754 31.696 40.537 1.00 21.69 292 SER A CA 1
ATOM 2253 C C . SER A 1 293 ? 25.244 32.063 40.388 1.00 22.88 292 SER A C 1
ATOM 2254 O O . SER A 1 293 ? 26.074 31.706 41.246 1.00 24.30 292 SER A O 1
ATOM 2257 N N . ASN A 1 294 ? 25.589 32.770 39.331 1.00 21.31 293 ASN A N 1
ATOM 2258 C CA . ASN A 1 294 ? 26.979 33.173 39.070 1.00 21.33 293 ASN A CA 1
ATOM 2259 C C . ASN A 1 294 ? 27.105 34.658 38.772 1.00 21.95 293 ASN A C 1
ATOM 2260 O O . ASN A 1 294 ? 28.101 35.096 38.165 1.00 22.86 293 ASN A O 1
ATOM 2265 N N . GLY A 1 295 ? 26.105 35.434 39.206 1.00 19.50 294 GLY A N 1
ATOM 2266 C CA . GLY A 1 295 ? 26.097 36.876 38.992 1.00 21.21 294 GLY A CA 1
ATOM 2267 C C . GLY A 1 295 ? 25.904 37.298 37.552 1.00 20.89 294 GLY A C 1
ATOM 2268 O O . GLY A 1 295 ? 25.300 36.563 36.749 1.00 18.25 294 GLY A O 1
ATOM 2269 N N . THR A 1 296 ? 26.405 38.497 37.237 1.00 17.86 295 THR A N 1
ATOM 2270 C CA . THR A 1 296 ? 26.374 39.012 35.890 1.00 20.94 295 THR A CA 1
ATOM 2271 C C . THR A 1 296 ? 27.806 39.101 35.434 1.00 21.70 295 THR A C 1
ATOM 2272 O O . THR A 1 296 ? 28.630 39.822 36.028 1.00 21.36 295 THR A O 1
ATOM 2276 N N . VAL A 1 297 ? 28.074 38.362 34.370 1.00 22.41 296 VAL A N 1
ATOM 2277 C CA . VAL A 1 297 ? 29.411 38.173 33.857 1.00 19.36 296 VAL A CA 1
ATOM 2278 C C . VAL A 1 297 ? 29.594 38.887 32.542 1.00 18.31 296 VAL A C 1
ATOM 2279 O O . VAL A 1 297 ? 28.729 38.816 31.662 1.00 20.05 296 VAL A O 1
ATOM 2283 N N . ASN A 1 298 ? 30.717 39.598 32.426 1.00 18.23 297 ASN A N 1
ATOM 2284 C CA . ASN A 1 298 ? 31.070 40.335 31.233 1.00 18.88 297 ASN A CA 1
ATOM 2285 C C . ASN A 1 298 ? 32.296 39.719 30.573 1.00 19.87 297 ASN A C 1
ATOM 2286 O O . ASN A 1 298 ? 33.256 39.415 31.240 1.00 20.34 297 ASN A O 1
ATOM 2291 N N . VAL A 1 299 ? 32.281 39.620 29.247 1.00 19.55 298 VAL A N 1
ATOM 2292 C CA . VAL A 1 299 ? 33.377 38.960 28.510 1.00 20.61 298 VAL A CA 1
ATOM 2293 C C . VAL A 1 299 ? 33.558 39.732 27.225 1.00 20.55 298 VAL A C 1
ATOM 2294 O O . VAL A 1 299 ? 32.568 40.103 26.572 1.00 21.79 298 VAL A O 1
ATOM 2298 N N . SER A 1 300 ? 34.793 40.052 26.911 1.00 20.78 299 SER A N 1
ATOM 2299 C CA . SER A 1 300 ? 35.101 40.757 25.673 1.00 18.69 299 SER A CA 1
ATOM 2300 C C . SER A 1 300 ? 36.511 40.418 25.203 1.00 21.19 299 SER A C 1
ATOM 2301 O O . SER A 1 300 ? 37.239 39.678 25.859 1.00 21.40 299 SER A O 1
ATOM 2304 N N . ASP A 1 301 ? 36.902 40.956 24.051 1.00 21.78 300 ASP A N 1
ATOM 2305 C CA . ASP A 1 301 ? 38.293 40.875 23.649 1.00 22.22 300 ASP A CA 1
ATOM 2306 C C . ASP A 1 301 ? 38.758 42.195 23.075 1.00 21.72 300 ASP A C 1
ATOM 2307 O O . ASP A 1 301 ? 37.967 43.116 22.902 1.00 21.30 300 ASP A O 1
ATOM 2312 N N . ILE A 1 302 ? 40.033 42.239 22.728 1.00 22.45 301 ILE A N 1
ATOM 2313 C CA . ILE A 1 302 ? 40.640 43.456 22.239 1.00 25.85 301 ILE A CA 1
ATOM 2314 C C . ILE A 1 302 ? 40.601 43.516 20.719 1.00 27.32 301 ILE A C 1
ATOM 2315 O O . ILE A 1 302 ? 40.355 44.552 20.132 1.00 23.53 301 ILE A O 1
ATOM 2320 N N . TYR A 1 303 ? 40.885 42.406 20.064 1.00 25.34 302 TYR A N 1
ATOM 2321 C CA . TYR A 1 303 ? 40.926 42.410 18.620 1.00 24.70 302 TYR A CA 1
ATOM 2322 C C . TYR A 1 303 ? 40.312 41.108 18.162 1.00 24.24 302 TYR A C 1
ATOM 2323 O O . TYR A 1 303 ? 40.895 40.067 18.381 1.00 25.32 302 TYR A O 1
ATOM 2332 N N . ASP A 1 304 ? 39.134 41.170 17.576 1.00 22.10 303 ASP A N 1
ATOM 2333 C CA . ASP A 1 304 ? 38.465 39.958 17.153 1.00 26.54 303 ASP A CA 1
ATOM 2334 C C . ASP A 1 304 ? 38.581 39.831 15.638 1.00 26.68 303 ASP A C 1
ATOM 2335 O O . ASP A 1 304 ? 37.948 40.562 14.879 1.00 27.23 303 ASP A O 1
ATOM 2340 N N . GLY A 1 305 ? 39.445 38.943 15.205 1.00 24.99 304 GLY A N 1
ATOM 2341 C CA . GLY A 1 305 ? 39.707 38.745 13.792 1.00 26.29 304 GLY A CA 1
ATOM 2342 C C . GLY A 1 305 ? 39.606 37.291 13.451 1.00 26.26 304 GLY A C 1
ATOM 2343 O O . GLY A 1 305 ? 39.296 36.478 14.327 1.00 23.23 304 GLY A O 1
ATOM 2344 N N . PRO A 1 306 ? 39.864 36.948 12.178 1.00 25.54 305 PRO A N 1
ATOM 2345 C CA . PRO A 1 306 ? 39.804 35.550 11.744 1.00 24.83 305 PRO A CA 1
ATOM 2346 C C . PRO A 1 306 ? 40.831 34.644 12.427 1.00 22.44 305 PRO A C 1
ATOM 2347 O O . PRO A 1 306 ? 40.590 33.452 12.551 1.00 23.72 305 PRO A O 1
ATOM 2351 N N . TYR A 1 307 ? 41.941 35.194 12.903 1.00 22.63 306 TYR A N 1
ATOM 2352 C CA . TYR A 1 307 ? 42.911 34.371 13.627 1.00 20.31 306 TYR A CA 1
ATOM 2353 C C . TYR A 1 307 ? 42.326 33.895 14.980 1.00 20.95 306 TYR A C 1
ATOM 2354 O O . TYR A 1 307 ? 42.479 32.759 15.371 1.00 20.60 306 TYR A O 1
ATOM 2363 N N . GLU A 1 308 ? 41.713 34.828 15.707 1.00 20.65 307 GLU A N 1
ATOM 2364 C CA . GLU A 1 308 ? 41.063 34.565 16.992 1.00 22.85 307 GLU A CA 1
ATOM 2365 C C . GLU A 1 308 ? 39.862 33.682 16.833 1.00 22.63 307 GLU A C 1
ATOM 2366 O O . GLU A 1 308 ? 39.610 32.806 17.651 1.00 23.55 307 GLU A O 1
ATOM 2372 N N . THR A 1 309 ? 39.132 33.863 15.752 1.00 22.37 308 THR A N 1
ATOM 2373 C CA . THR A 1 309 ? 38.023 32.985 15.439 1.00 19.22 308 THR A CA 1
ATOM 2374 C C . THR A 1 309 ? 38.555 31.573 15.210 1.00 21.39 308 THR A C 1
ATOM 2375 O O . THR A 1 309 ? 37.993 30.607 15.708 1.00 20.52 308 THR A O 1
ATOM 2379 N N . ALA A 1 310 ? 39.647 31.447 14.464 1.00 21.53 309 ALA A N 1
ATOM 2380 C CA . ALA A 1 310 ? 40.304 30.132 14.248 1.00 21.94 309 ALA A CA 1
ATOM 2381 C C . ALA A 1 310 ? 40.708 29.462 15.590 1.00 23.08 309 ALA A C 1
ATOM 2382 O O . ALA A 1 310 ? 40.623 28.251 15.777 1.00 20.72 309 ALA A O 1
ATOM 2384 N N . GLY A 1 311 ? 41.111 30.271 16.552 1.00 20.86 310 GLY A N 1
ATOM 2385 C CA . GLY A 1 311 ? 41.485 29.749 17.849 1.00 21.78 310 GLY A CA 1
ATOM 2386 C C . GLY A 1 311 ? 40.277 29.182 18.574 1.00 22.12 310 GLY A C 1
ATOM 2387 O O . GLY A 1 311 ? 40.385 28.178 19.237 1.00 22.31 310 GLY A O 1
ATOM 2388 N N . ALA A 1 312 ? 39.118 29.789 18.360 1.00 21.91 311 ALA A N 1
ATOM 2389 C CA . ALA A 1 312 ? 37.838 29.298 18.915 1.00 21.63 311 ALA A CA 1
ATOM 2390 C C . ALA A 1 312 ? 37.458 27.971 18.291 1.00 18.47 311 ALA A C 1
ATOM 2391 O O . ALA A 1 312 ? 37.075 27.011 18.982 1.00 19.45 311 ALA A O 1
ATOM 2393 N N . VAL A 1 313 ? 37.618 27.870 16.972 1.00 20.11 312 VAL A N 1
ATOM 2394 C CA . VAL A 1 313 ? 37.426 26.595 16.275 1.00 19.27 312 VAL A CA 1
ATOM 2395 C C . VAL A 1 313 ? 38.344 25.504 16.847 1.00 21.29 312 VAL A C 1
ATOM 2396 O O . VAL A 1 313 ? 37.887 24.369 17.097 1.00 20.39 312 VAL A O 1
ATOM 2400 N N . VAL A 1 314 ? 39.620 25.825 17.085 1.00 21.43 313 VAL A N 1
ATOM 2401 C CA . VAL A 1 314 ? 40.549 24.782 17.546 1.00 22.49 313 VAL A CA 1
ATOM 2402 C C . VAL A 1 314 ? 40.255 24.429 19.011 1.00 23.42 313 VAL A C 1
ATOM 2403 O O . VAL A 1 314 ? 40.419 23.282 19.408 1.00 21.38 313 VAL A O 1
ATOM 2407 N N . ASN A 1 315 ? 39.776 25.398 19.791 1.00 23.39 314 ASN A N 1
ATOM 2408 C CA . ASN A 1 315 ? 39.324 25.084 21.156 1.00 23.36 314 ASN A CA 1
ATOM 2409 C C . ASN A 1 315 ? 38.195 24.061 21.100 1.00 23.12 314 ASN A C 1
ATOM 2410 O O . ASN A 1 315 ? 38.200 23.083 21.845 1.00 21.57 314 ASN A O 1
ATOM 2415 N N . ASP A 1 316 ? 37.242 24.256 20.179 1.00 19.64 315 ASP A N 1
ATOM 2416 C CA . ASP A 1 316 ? 36.151 23.298 20.004 1.00 21.26 315 ASP A CA 1
ATOM 2417 C C . ASP A 1 316 ? 36.685 21.913 19.633 1.00 19.55 315 ASP A C 1
ATOM 2418 O O . ASP A 1 316 ? 36.194 20.899 20.151 1.00 19.80 315 ASP A O 1
ATOM 2423 N N . ILE A 1 317 ? 37.661 21.859 18.725 1.00 19.76 316 ILE A N 1
ATOM 2424 C CA . ILE A 1 317 ? 38.288 20.568 18.345 1.00 19.52 316 ILE A CA 1
ATOM 2425 C C . ILE A 1 317 ? 38.882 19.847 19.575 1.00 22.50 316 ILE A C 1
ATOM 2426 O O . ILE A 1 317 ? 38.707 18.622 19.772 1.00 20.88 316 ILE A O 1
ATOM 2431 N N . LEU A 1 318 ? 39.554 20.624 20.422 1.00 21.87 317 LEU A N 1
ATOM 2432 C CA . LEU A 1 318 ? 40.209 20.068 21.598 1.00 23.54 317 LEU A CA 1
ATOM 2433 C C . LEU A 1 318 ? 39.173 19.669 22.643 1.00 24.48 317 LEU A C 1
ATOM 2434 O O . LEU A 1 318 ? 39.302 18.609 23.277 1.00 24.43 317 LEU A O 1
ATOM 2439 N N . LEU A 1 319 ? 38.103 20.444 22.783 1.00 23.36 318 LEU A N 1
ATOM 2440 C CA . LEU A 1 319 ? 37.028 20.026 23.714 1.00 24.69 318 LEU A CA 1
ATOM 2441 C C . LEU A 1 319 ? 36.420 18.698 23.261 1.00 25.34 318 LEU A C 1
ATOM 2442 O O . LEU A 1 319 ? 36.147 17.824 24.085 1.00 26.50 318 LEU A O 1
ATOM 2447 N N . LEU A 1 320 ? 36.231 18.531 21.955 1.00 23.92 319 LEU A N 1
ATOM 2448 C CA . LEU A 1 320 ? 35.643 17.289 21.454 1.00 27.38 319 LEU A CA 1
ATOM 2449 C C . LEU A 1 320 ? 36.607 16.104 21.508 1.00 29.92 319 LEU A C 1
ATOM 2450 O O . LEU A 1 320 ? 36.178 14.962 21.524 1.00 32.07 319 LEU A O 1
ATOM 2455 N N A SER A 1 321 ? 37.905 16.380 21.564 0.50 33.34 320 SER A N 1
ATOM 2456 N N B SER A 1 321 ? 37.898 16.382 21.585 0.50 33.27 320 SER A N 1
ATOM 2457 C CA A SER A 1 321 ? 38.892 15.316 21.659 0.50 36.27 320 SER A CA 1
ATOM 2458 C CA B SER A 1 321 ? 38.892 15.328 21.659 0.50 36.02 320 SER A CA 1
ATOM 2459 C C A SER A 1 321 ? 38.729 14.543 22.962 0.50 40.26 320 SER A C 1
ATOM 2460 C C B SER A 1 321 ? 38.928 14.644 23.023 0.50 40.39 320 SER A C 1
ATOM 2461 O O A SER A 1 321 ? 39.029 13.354 23.009 0.50 41.63 320 SER A O 1
ATOM 2462 O O B SER A 1 321 ? 39.623 13.645 23.188 0.50 41.87 320 SER A O 1
ATOM 2467 N N . LYS A 1 322 ? 38.217 15.209 23.998 1.00 43.93 321 LYS A N 1
ATOM 2468 C CA . LYS A 1 322 ? 38.057 14.594 25.316 1.00 47.12 321 LYS A CA 1
ATOM 2469 C C . LYS A 1 322 ? 36.764 13.767 25.445 1.00 49.28 321 LYS A C 1
ATOM 2470 O O . LYS A 1 322 ? 36.578 13.118 26.456 1.00 50.76 321 LYS A O 1
ATOM 2476 N N . VAL A 1 323 ? 35.876 13.778 24.451 1.00 52.51 322 VAL A N 1
ATOM 2477 C CA . VAL A 1 323 ? 34.651 12.957 24.532 1.00 54.90 322 VAL A CA 1
ATOM 2478 C C . VAL A 1 323 ? 35.029 11.467 24.501 1.00 56.54 322 VAL A C 1
ATOM 2479 O O . VAL A 1 323 ? 35.817 11.031 23.646 1.00 57.00 322 VAL A O 1
#

Foldseek 3Di:
DEFEEAEQCPLQNLLLLVVLVVVCVVCVHYAYAKYAHQFAIDGHRHDDSVVQSVCCVVPVGSDPHGDDACVVHPDDGQEYEEPDAADPALPNVLVNLCCLVSHEYEYLYLRNLQHPVPSNVSCVVSVYYYHHQNLWFQQWGDVCCVVPVPVVWQWAKKKKQTQQLQFQQLQVLVDDDSVVSVVVCVVLARAGPPNVCSQQFVSVLSNQQNVQCVRVVDRDHSVQAEEGGDDDDSHHNQWGFMWMWHADPNRIYIYTDIDRDDPPDPSVADCKMWMWIAIDPPGIDIIMDHRRGSSSSSVSSVVVVVVSVVD